Protein AF-A0A2T4NFE7-F1 (afdb_monomer_lite)

Foldseek 3Di:
DFLVVQLVQQVQLLVLLVVPDPPSVFWFFKWWFFLSLLAAGDDQATEMETEGHDDPVLVVQQVVCVLQVHDSCPVVVCSRRPPDDRYDYDYPCVVVCVVVVTDIQTQDGPPDDSVSSNVSSVVSHHDHPSDGDDPVLDDVQCVVVPVPQGPVRSSVVSVCVVVVNDDHHHDDFDFDAAPDPLLVVVLVVPDDPPDPLSRVSGSVRVSCVVVVHDQQQDQDSNRRSRPDPDDPPPPPPDPDDDDDDDDDDDDDDDDDDDDDDDDDDDDDDDDDDDDDDDDDDD

Structure (mmCIF, N/CA/C/O backbone):
data_AF-A0A2T4NFE7-F1
#
_entry.id   AF-A0A2T4NFE7-F1
#
loop_
_atom_site.group_PDB
_atom_site.id
_atom_site.type_symbol
_atom_site.label_atom_id
_atom_site.label_alt_id
_atom_site.label_comp_id
_atom_site.label_asym_id
_atom_site.label_entity_id
_atom_site.label_seq_id
_atom_site.pdbx_PDB_ins_code
_atom_site.Cartn_x
_atom_site.Cartn_y
_atom_site.Cartn_z
_atom_site.occupancy
_atom_site.B_iso_or_equiv
_atom_site.auth_seq_id
_atom_site.auth_comp_id
_atom_site.auth_asym_id
_atom_site.auth_atom_id
_atom_site.pdbx_PDB_model_num
ATOM 1 N N . MET A 1 1 ? 7.667 14.575 -3.351 1.00 88.06 1 MET A N 1
ATOM 2 C CA . MET A 1 1 ? 9.002 13.930 -3.213 1.00 88.06 1 MET A CA 1
ATOM 3 C C . MET A 1 1 ? 9.668 13.949 -4.578 1.00 88.06 1 MET A C 1
ATOM 5 O O . MET A 1 1 ? 9.001 13.600 -5.534 1.00 88.06 1 MET A O 1
ATOM 9 N N . LYS A 1 2 ? 10.951 14.318 -4.700 1.00 90.88 2 LYS A N 1
ATOM 10 C CA . LYS A 1 2 ? 11.607 14.388 -6.022 1.00 90.88 2 LYS A CA 1
ATOM 11 C C . LYS A 1 2 ? 11.668 13.038 -6.757 1.00 90.88 2 LYS A C 1
ATOM 13 O O . LYS A 1 2 ? 11.915 12.002 -6.125 1.00 90.88 2 LYS A O 1
ATOM 18 N N . ARG A 1 3 ? 11.508 13.061 -8.084 1.00 91.94 3 ARG A N 1
ATOM 19 C CA . ARG A 1 3 ? 11.488 11.887 -8.975 1.00 91.94 3 ARG A CA 1
ATOM 20 C C . ARG A 1 3 ? 12.722 10.995 -8.839 1.00 91.94 3 ARG A C 1
ATOM 22 O O . ARG A 1 3 ? 12.583 9.779 -8.773 1.00 91.94 3 ARG A O 1
ATOM 29 N N . GLU A 1 4 ? 13.919 11.552 -8.676 1.00 93.19 4 GLU A N 1
ATOM 30 C CA . GLU A 1 4 ? 15.159 10.760 -8.550 1.00 93.19 4 GLU A CA 1
ATOM 31 C C . GLU A 1 4 ? 15.177 9.935 -7.255 1.00 93.19 4 GLU A C 1
ATOM 33 O O . GLU A 1 4 ? 15.874 8.923 -7.157 1.00 93.19 4 GLU A O 1
ATOM 38 N N . ARG A 1 5 ? 14.435 10.358 -6.222 1.00 93.81 5 ARG A N 1
ATOM 39 C CA . ARG A 1 5 ? 14.229 9.553 -5.012 1.00 93.81 5 ARG A CA 1
ATOM 40 C C . ARG A 1 5 ? 13.181 8.463 -5.247 1.00 93.81 5 ARG A C 1
ATOM 42 O O . ARG A 1 5 ? 13.394 7.351 -4.777 1.00 93.81 5 ARG A O 1
ATOM 49 N N . ALA A 1 6 ? 12.110 8.741 -5.990 1.00 94.06 6 ALA A N 1
ATOM 50 C CA . ALA A 1 6 ? 11.137 7.726 -6.403 1.00 94.06 6 ALA A CA 1
ATOM 51 C C . ALA A 1 6 ? 11.791 6.598 -7.227 1.00 94.06 6 ALA A C 1
ATOM 53 O O . ALA A 1 6 ? 11.653 5.426 -6.875 1.00 94.06 6 ALA A O 1
ATOM 54 N N . THR A 1 7 ? 12.597 6.942 -8.238 1.00 96.19 7 THR A N 1
ATOM 55 C CA . THR A 1 7 ? 13.346 5.968 -9.051 1.00 96.19 7 THR A CA 1
ATOM 56 C C . THR A 1 7 ? 14.296 5.127 -8.195 1.00 96.19 7 THR A C 1
ATOM 58 O O . THR A 1 7 ? 14.310 3.903 -8.314 1.00 96.19 7 THR A O 1
ATOM 61 N N . ARG A 1 8 ? 15.034 5.745 -7.259 1.00 96.38 8 ARG A N 1
ATOM 62 C CA . ARG A 1 8 ? 15.890 5.007 -6.312 1.00 96.38 8 ARG A CA 1
ATOM 63 C C . ARG A 1 8 ? 15.101 4.046 -5.423 1.00 96.38 8 ARG A C 1
ATOM 65 O O . ARG A 1 8 ? 15.542 2.920 -5.241 1.00 96.38 8 ARG A O 1
ATOM 72 N N . LEU A 1 9 ? 13.930 4.444 -4.916 1.00 96.50 9 LEU A N 1
ATOM 73 C CA . LEU A 1 9 ? 13.070 3.574 -4.102 1.00 96.50 9 LEU A CA 1
ATOM 74 C C . LEU A 1 9 ? 12.583 2.332 -4.872 1.00 96.50 9 LEU A C 1
ATOM 76 O O . LEU A 1 9 ? 12.508 1.249 -4.288 1.00 96.50 9 LEU A O 1
ATOM 80 N N . LEU A 1 10 ? 12.295 2.467 -6.171 1.00 97.50 10 LEU A N 1
ATOM 81 C CA . LEU A 1 10 ? 11.952 1.336 -7.039 1.00 97.50 10 LEU A CA 1
ATOM 82 C C . LEU A 1 10 ? 13.164 0.454 -7.362 1.00 97.50 10 LEU A C 1
ATOM 84 O O . LEU A 1 10 ? 13.049 -0.765 -7.270 1.00 97.50 10 LEU A O 1
ATOM 88 N N . ALA A 1 11 ? 14.327 1.035 -7.669 1.00 97.44 11 ALA A N 1
ATOM 89 C CA . ALA A 1 11 ? 15.560 0.277 -7.906 1.00 97.44 11 ALA A CA 1
ATOM 90 C C . ALA A 1 11 ? 15.959 -0.560 -6.674 1.00 97.44 11 ALA A C 1
ATOM 92 O O . ALA A 1 11 ? 16.250 -1.750 -6.781 1.00 97.44 11 ALA A O 1
ATOM 93 N N . ASP A 1 12 ? 15.868 0.040 -5.488 1.00 97.44 12 ASP A N 1
ATOM 94 C CA . ASP A 1 12 ? 16.013 -0.612 -4.187 1.00 97.44 12 ASP A CA 1
ATOM 95 C C . ASP A 1 12 ? 15.043 -1.793 -3.997 1.00 97.44 12 ASP A C 1
ATOM 97 O O . ASP A 1 12 ? 15.416 -2.841 -3.469 1.00 97.44 12 ASP A O 1
ATOM 101 N N . MET A 1 13 ? 13.777 -1.621 -4.393 1.00 97.69 13 MET A N 1
ATOM 102 C CA . MET A 1 13 ? 12.752 -2.664 -4.307 1.00 97.69 13 MET A CA 1
ATOM 103 C C . MET A 1 13 ? 13.037 -3.817 -5.280 1.00 97.69 13 MET A C 1
ATOM 105 O O . MET A 1 13 ? 12.896 -4.974 -4.886 1.00 97.69 13 MET A O 1
ATOM 109 N N . ILE A 1 14 ? 13.488 -3.522 -6.506 1.00 97.88 14 ILE A N 1
ATOM 110 C CA . ILE A 1 14 ? 13.938 -4.528 -7.483 1.00 97.88 14 ILE A CA 1
ATOM 111 C C . ILE A 1 14 ? 15.089 -5.352 -6.894 1.00 97.88 14 ILE A C 1
ATOM 113 O O . ILE A 1 14 ? 15.015 -6.575 -6.888 1.00 97.88 14 ILE A O 1
ATOM 117 N N . THR A 1 15 ? 16.104 -4.708 -6.314 1.00 97.50 15 THR A N 1
ATOM 118 C CA . THR A 1 15 ? 17.235 -5.407 -5.678 1.00 97.50 15 THR A CA 1
ATOM 119 C C . THR A 1 15 ? 16.792 -6.285 -4.495 1.00 97.50 15 THR A C 1
ATOM 121 O O . THR A 1 15 ? 17.326 -7.373 -4.297 1.00 97.50 15 THR A O 1
ATOM 124 N N . ARG A 1 16 ? 15.772 -5.883 -3.720 1.00 96.88 16 ARG A N 1
ATOM 125 C CA . ARG A 1 16 ? 15.198 -6.747 -2.663 1.00 96.88 16 ARG A CA 1
ATOM 126 C C . ARG A 1 16 ? 14.441 -7.948 -3.234 1.00 96.88 16 ARG A C 1
ATOM 128 O O . ARG A 1 16 ? 14.559 -9.035 -2.681 1.00 96.88 16 ARG A O 1
ATOM 135 N N . LEU A 1 17 ? 13.694 -7.769 -4.325 1.00 97.00 17 LEU A N 1
ATOM 136 C CA . LEU A 1 17 ? 13.027 -8.867 -5.036 1.00 97.00 17 LEU A CA 1
ATOM 137 C C . LEU A 1 17 ? 14.040 -9.858 -5.636 1.00 97.00 17 LEU A C 1
ATOM 139 O O . LEU A 1 17 ? 13.815 -11.063 -5.562 1.00 97.00 17 LEU A O 1
ATOM 143 N N . GLU A 1 18 ? 15.159 -9.356 -6.162 1.00 97.19 18 GLU A N 1
ATOM 144 C CA . GLU A 1 18 ? 16.260 -10.142 -6.732 1.00 97.19 18 GLU A CA 1
ATOM 145 C C . GLU A 1 18 ? 17.013 -10.965 -5.682 1.00 97.19 18 GLU A C 1
ATOM 147 O O . GLU A 1 18 ? 17.223 -12.160 -5.880 1.00 97.19 18 GLU A O 1
ATOM 152 N N . ASN A 1 19 ? 17.314 -10.372 -4.521 1.00 94.56 19 ASN A N 1
ATOM 153 C CA . ASN A 1 19 ? 17.839 -11.100 -3.357 1.00 94.56 19 ASN A CA 1
ATOM 154 C C . ASN A 1 19 ? 16.883 -12.210 -2.870 1.00 94.56 19 ASN A C 1
ATOM 156 O O . ASN A 1 19 ? 17.301 -13.144 -2.183 1.00 94.56 19 ASN A O 1
ATOM 160 N N . GLY A 1 20 ? 15.594 -12.110 -3.208 1.00 85.19 20 GLY A N 1
ATOM 161 C CA . GLY A 1 20 ? 14.586 -13.121 -2.931 1.00 85.19 20 GLY A CA 1
ATOM 162 C C . GLY A 1 20 ? 14.295 -13.306 -1.440 1.00 85.19 20 GLY A C 1
ATOM 163 O O . GLY A 1 20 ? 14.176 -12.354 -0.670 1.00 85.19 20 GLY A O 1
ATOM 164 N N . GLY A 1 21 ? 14.110 -14.564 -1.036 1.00 92.62 21 GLY A N 1
ATOM 165 C CA . GLY A 1 21 ? 13.675 -14.922 0.314 1.00 92.62 21 GLY A CA 1
ATOM 166 C C . GLY A 1 21 ? 12.164 -14.782 0.535 1.00 92.62 21 GLY A C 1
ATOM 167 O O . GLY A 1 21 ? 11.404 -14.335 -0.325 1.00 92.62 21 GLY A O 1
ATOM 168 N N . TRP A 1 22 ? 11.693 -15.228 1.698 1.00 94.06 22 TRP A N 1
ATOM 169 C CA . TRP A 1 22 ? 10.276 -15.185 2.065 1.00 94.06 22 TRP A CA 1
ATOM 170 C C . TRP A 1 22 ? 9.945 -13.850 2.765 1.00 94.06 22 TRP A C 1
ATOM 172 O O . TRP A 1 22 ? 10.715 -13.447 3.637 1.00 94.06 22 TRP A O 1
ATOM 182 N N . PRO A 1 23 ? 8.830 -13.158 2.444 1.00 95.06 23 PRO A N 1
ATOM 183 C CA . PRO A 1 23 ? 7.738 -13.563 1.549 1.00 95.06 23 PRO A CA 1
ATOM 184 C C . PRO A 1 23 ? 7.917 -13.147 0.075 1.00 95.06 23 PRO A C 1
ATOM 186 O O . PRO A 1 23 ? 7.029 -13.412 -0.733 1.00 95.06 23 PRO A O 1
ATOM 189 N N . LEU A 1 24 ? 9.026 -12.502 -0.306 1.00 96.69 24 LEU A N 1
ATOM 190 C CA . LEU A 1 24 ? 9.217 -11.930 -1.651 1.00 96.69 24 LEU A CA 1
ATOM 191 C C . LEU A 1 24 ? 9.172 -12.964 -2.785 1.00 96.69 24 LEU A C 1
ATOM 193 O O . LEU A 1 24 ? 8.622 -12.676 -3.843 1.00 96.69 24 LEU A O 1
ATOM 197 N N . GLY A 1 25 ? 9.624 -14.200 -2.552 1.00 95.56 25 GLY A N 1
ATOM 198 C CA . GLY A 1 25 ? 9.519 -15.302 -3.520 1.00 95.56 25 GLY A CA 1
ATOM 199 C C . GLY A 1 25 ? 8.082 -15.677 -3.934 1.00 95.56 25 GLY A C 1
ATOM 200 O O . GLY A 1 25 ? 7.896 -16.398 -4.923 1.00 95.56 25 GLY A O 1
ATOM 201 N N . LEU A 1 26 ? 7.064 -15.184 -3.213 1.00 96.38 26 LEU A N 1
ATOM 202 C CA . LEU A 1 26 ? 5.648 -15.315 -3.569 1.00 96.38 26 LEU A CA 1
ATOM 203 C C . LEU A 1 26 ? 5.193 -14.293 -4.618 1.00 96.38 26 LEU A C 1
ATOM 205 O O . LEU A 1 26 ? 4.172 -14.534 -5.266 1.00 96.38 26 LEU A O 1
ATOM 209 N N . VAL A 1 27 ? 5.908 -13.178 -4.798 1.00 97.62 27 VAL A N 1
ATOM 210 C CA . VAL A 1 27 ? 5.562 -12.139 -5.779 1.00 97.62 27 VAL A CA 1
ATOM 211 C C . VAL A 1 27 ? 5.603 -12.731 -7.190 1.00 97.62 27 VAL A C 1
ATOM 213 O O . VAL A 1 27 ? 6.493 -13.508 -7.540 1.00 97.62 27 VAL A O 1
ATOM 216 N N . LYS A 1 28 ? 4.580 -12.405 -7.980 1.00 97.88 28 LYS A N 1
ATOM 217 C CA . LYS A 1 28 ? 4.365 -12.859 -9.358 1.00 97.88 28 LYS A CA 1
ATOM 218 C C . LYS A 1 28 ? 4.512 -11.722 -10.356 1.00 97.88 28 LYS A C 1
ATOM 220 O O . LYS A 1 28 ? 5.119 -11.938 -11.394 1.00 97.88 28 LYS A O 1
ATOM 225 N N . GLU A 1 29 ? 3.955 -10.552 -10.061 1.00 98.38 29 GLU A N 1
ATOM 226 C CA . GLU A 1 29 ? 4.032 -9.374 -10.928 1.00 98.38 29 GLU A CA 1
ATOM 227 C C . GLU A 1 29 ? 4.120 -8.102 -10.077 1.00 98.38 29 GLU A C 1
ATOM 229 O O . GLU A 1 29 ? 3.587 -8.046 -8.965 1.00 98.38 29 GLU A O 1
ATOM 234 N N . VAL A 1 30 ? 4.786 -7.083 -10.613 1.00 98.31 30 VAL A N 1
ATOM 235 C CA . VAL A 1 30 ? 4.936 -5.756 -10.015 1.00 98.31 30 VAL A CA 1
ATOM 236 C C . VAL A 1 30 ? 4.567 -4.714 -11.061 1.00 98.31 30 VAL A C 1
ATOM 238 O O . VAL A 1 30 ? 5.166 -4.684 -12.138 1.00 98.31 30 VAL A O 1
ATOM 241 N N . TYR A 1 31 ? 3.621 -3.843 -10.721 1.00 98.12 31 TYR A N 1
ATOM 242 C CA . TYR A 1 31 ? 3.201 -2.713 -11.550 1.00 98.12 31 TYR A CA 1
ATOM 243 C C . TYR A 1 31 ? 3.463 -1.395 -10.839 1.00 98.12 31 TYR A C 1
ATOM 245 O O . TYR A 1 31 ? 3.328 -1.314 -9.619 1.00 98.12 31 TYR A O 1
ATOM 253 N N . VAL A 1 32 ? 3.779 -0.358 -11.605 1.00 96.44 32 VAL A N 1
ATOM 254 C CA . VAL A 1 32 ? 3.893 1.024 -11.128 1.00 96.44 32 VAL A CA 1
ATOM 255 C C . VAL A 1 32 ? 2.792 1.845 -11.791 1.00 96.44 32 VAL A C 1
ATOM 257 O O . VAL A 1 32 ? 2.488 1.639 -12.964 1.00 96.44 32 VAL A O 1
ATOM 260 N N . PHE A 1 33 ? 2.169 2.748 -11.040 1.00 92.56 33 PHE A N 1
ATOM 261 C CA . PHE A 1 33 ? 1.075 3.583 -11.536 1.00 92.56 33 PHE A CA 1
ATOM 262 C C . PHE A 1 33 ? 1.066 4.960 -10.859 1.00 92.56 33 PHE A C 1
ATOM 264 O O . PHE A 1 33 ? 2.004 5.333 -10.147 1.00 92.56 33 PHE A O 1
ATOM 271 N N . GLY A 1 34 ? 0.021 5.749 -11.114 1.00 89.25 34 GLY A N 1
ATOM 272 C CA . GLY A 1 34 ? -0.140 7.079 -10.530 1.00 89.25 34 GLY A CA 1
ATOM 273 C C . GLY A 1 34 ? 0.864 8.108 -11.065 1.00 89.25 34 GLY A C 1
ATOM 274 O O . GLY A 1 34 ? 1.417 7.972 -12.155 1.00 89.25 34 GLY A O 1
ATOM 275 N N . SER A 1 35 ? 1.081 9.175 -10.290 1.00 87.44 35 SER A N 1
ATOM 276 C CA . SER A 1 35 ? 1.838 10.359 -10.740 1.00 87.44 35 SER A CA 1
ATOM 277 C C . SER A 1 35 ? 3.274 10.058 -11.188 1.00 87.44 35 SER A C 1
ATOM 279 O O . SER A 1 35 ? 3.719 10.590 -12.201 1.00 87.44 35 SER A O 1
ATOM 281 N N . TYR A 1 36 ? 3.991 9.167 -10.493 1.00 92.44 36 TYR A N 1
ATOM 282 C CA . TYR A 1 36 ? 5.350 8.792 -10.888 1.00 92.44 36 TYR A CA 1
ATOM 283 C C . TYR A 1 36 ? 5.386 8.061 -12.241 1.00 92.44 36 TYR A C 1
ATOM 285 O O . TYR A 1 36 ? 6.241 8.384 -13.068 1.00 92.44 36 TYR A O 1
ATOM 293 N N . ALA A 1 37 ? 4.464 7.120 -12.483 1.00 91.44 37 ALA A N 1
ATOM 294 C CA . ALA A 1 37 ? 4.412 6.366 -13.738 1.00 91.44 37 ALA A CA 1
ATOM 295 C C . ALA A 1 37 ? 4.164 7.280 -14.945 1.00 91.44 37 ALA A C 1
ATOM 297 O O . ALA A 1 37 ? 4.816 7.110 -15.967 1.00 91.44 37 ALA A O 1
ATOM 298 N N . ARG A 1 38 ? 3.304 8.296 -14.791 1.00 88.50 38 ARG A N 1
ATOM 299 C CA . ARG A 1 38 ? 3.033 9.288 -15.844 1.00 88.50 38 ARG A CA 1
ATOM 300 C C . ARG A 1 38 ? 4.143 10.320 -16.068 1.00 88.50 38 ARG A C 1
ATOM 302 O O . ARG A 1 38 ? 3.998 11.142 -16.951 1.00 88.50 38 ARG A O 1
ATOM 309 N N . GLY A 1 39 ? 5.222 10.310 -15.282 1.00 89.50 39 GLY A N 1
ATOM 310 C CA . GLY A 1 39 ? 6.382 11.181 -15.518 1.00 89.50 39 GLY A CA 1
ATOM 311 C C . GLY A 1 39 ? 6.579 12.339 -14.534 1.00 89.50 39 GLY A C 1
ATOM 312 O O . GLY A 1 39 ? 7.625 12.984 -14.596 1.00 89.50 39 GLY A O 1
ATOM 313 N N . ALA A 1 40 ? 5.680 12.545 -13.562 1.00 87.50 40 ALA A N 1
ATOM 314 C C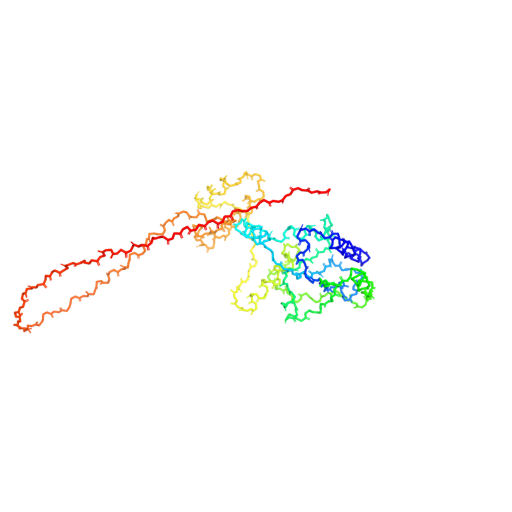A . ALA A 1 40 ? 5.738 13.693 -12.650 1.00 87.50 40 ALA A CA 1
ATOM 315 C C . ALA A 1 40 ? 7.114 13.876 -11.972 1.00 87.50 40 ALA A C 1
ATOM 317 O O . ALA A 1 40 ? 7.752 12.905 -11.534 1.00 87.50 40 ALA A O 1
ATOM 318 N N . LEU A 1 41 ? 7.540 15.139 -11.848 1.00 88.12 41 LEU A N 1
ATOM 319 C CA . LEU A 1 41 ? 8.812 15.542 -11.232 1.00 88.12 41 LEU A CA 1
ATOM 320 C C . LEU A 1 41 ? 8.795 15.445 -9.698 1.00 88.12 41 LEU A C 1
ATOM 322 O O . LEU A 1 41 ? 9.811 15.109 -9.084 1.00 88.12 41 LEU A O 1
ATOM 326 N N . GLU A 1 42 ? 7.641 15.693 -9.072 1.00 86.56 42 GLU A N 1
ATOM 327 C CA . GLU A 1 42 ? 7.487 15.687 -7.610 1.00 86.56 42 GLU A CA 1
ATOM 328 C C . GLU A 1 42 ? 6.327 14.800 -7.105 1.00 86.56 42 GLU A C 1
ATOM 330 O O . GLU A 1 42 ? 5.450 15.279 -6.384 1.00 86.56 42 GLU A O 1
ATOM 335 N N . PRO A 1 43 ? 6.302 13.487 -7.414 1.00 85.25 43 PRO A N 1
ATOM 336 C CA . PRO A 1 43 ? 5.287 12.567 -6.889 1.00 85.25 43 PRO A CA 1
ATOM 337 C C . PRO A 1 43 ? 5.250 12.576 -5.353 1.00 85.25 43 PRO A C 1
ATOM 339 O O . PRO A 1 43 ? 6.291 12.651 -4.698 1.00 85.25 43 PRO A O 1
ATOM 342 N N . ASN A 1 44 ? 4.068 12.473 -4.742 1.00 81.25 44 ASN A N 1
ATOM 343 C CA . ASN A 1 44 ? 3.946 12.394 -3.278 1.00 81.25 44 ASN A CA 1
ATOM 344 C C . ASN A 1 44 ? 4.619 11.120 -2.743 1.00 81.25 44 ASN A C 1
ATOM 346 O O . ASN A 1 44 ? 5.507 11.172 -1.887 1.00 81.25 44 ASN A O 1
ATOM 350 N N . ASP A 1 45 ? 4.232 9.997 -3.329 1.00 87.38 45 ASP A N 1
ATOM 351 C CA . ASP A 1 45 ? 4.732 8.648 -3.138 1.00 87.38 45 ASP A CA 1
ATOM 352 C C . ASP A 1 45 ? 4.740 7.897 -4.482 1.00 87.38 45 ASP A C 1
ATOM 354 O O . ASP A 1 45 ? 4.278 8.396 -5.509 1.00 87.38 45 ASP A O 1
ATOM 358 N N . VAL A 1 46 ? 5.336 6.706 -4.489 1.00 91.12 46 VAL A N 1
ATOM 359 C CA . VAL A 1 46 ? 5.294 5.790 -5.631 1.00 91.12 46 VAL A CA 1
ATOM 360 C C . VAL A 1 46 ? 4.195 4.769 -5.392 1.00 91.12 46 VAL A C 1
ATOM 362 O O . VAL A 1 46 ? 4.295 3.965 -4.466 1.00 91.12 46 VAL A O 1
ATOM 365 N N . ASP A 1 47 ? 3.159 4.793 -6.220 1.00 93.44 47 ASP A N 1
ATOM 366 C CA . ASP A 1 47 ? 2.078 3.815 -6.183 1.00 93.44 47 ASP A CA 1
ATOM 367 C C . ASP A 1 47 ? 2.488 2.529 -6.921 1.00 93.44 47 ASP A C 1
ATOM 369 O O . ASP A 1 47 ? 2.846 2.551 -8.103 1.00 93.44 47 ASP A O 1
ATOM 373 N N . VAL A 1 48 ? 2.445 1.398 -6.211 1.00 96.25 48 VAL A N 1
ATOM 374 C CA . VAL A 1 48 ? 2.877 0.081 -6.700 1.00 96.25 48 VAL A CA 1
ATOM 375 C C . VAL A 1 48 ? 1.796 -0.971 -6.449 1.00 96.25 48 VAL A C 1
ATOM 377 O O . VAL A 1 48 ? 1.272 -1.088 -5.338 1.00 96.25 48 VAL A O 1
ATOM 380 N N . VAL A 1 49 ? 1.492 -1.778 -7.468 1.00 96.62 49 VAL A N 1
ATOM 381 C CA . VAL A 1 49 ? 0.643 -2.974 -7.344 1.00 96.62 49 VAL A CA 1
ATOM 382 C C . VAL A 1 49 ? 1.524 -4.213 -7.295 1.00 96.62 49 VAL A C 1
ATOM 384 O O . VAL A 1 49 ? 2.415 -4.382 -8.126 1.00 96.62 49 VAL A O 1
ATOM 387 N N . ILE A 1 50 ? 1.253 -5.094 -6.337 1.00 97.31 50 ILE A N 1
ATOM 388 C CA . ILE A 1 50 ? 1.949 -6.364 -6.153 1.00 97.31 50 ILE A CA 1
ATOM 389 C C . ILE A 1 50 ? 0.950 -7.505 -6.340 1.00 97.31 50 ILE A C 1
ATOM 391 O O . ILE A 1 50 ? 0.086 -7.745 -5.490 1.00 97.31 50 ILE A O 1
ATOM 395 N N . GLU A 1 51 ? 1.108 -8.256 -7.425 1.00 97.00 51 GLU A N 1
ATOM 396 C CA . GLU A 1 51 ? 0.442 -9.543 -7.593 1.00 97.00 51 GLU A CA 1
ATOM 397 C C . GLU A 1 51 ? 1.324 -10.646 -7.020 1.00 97.00 51 GLU A C 1
ATOM 399 O O . GLU A 1 51 ? 2.525 -10.705 -7.285 1.00 97.00 51 GLU A O 1
ATOM 404 N N . HIS A 1 52 ? 0.747 -11.543 -6.221 1.00 96.19 52 HIS A N 1
ATOM 405 C CA . HIS A 1 52 ? 1.509 -12.581 -5.527 1.00 96.19 52 HIS A CA 1
ATOM 406 C C . HIS A 1 52 ? 0.709 -13.875 -5.344 1.00 96.19 52 HIS A C 1
ATOM 408 O O . HIS A 1 52 ? -0.513 -13.886 -5.166 1.00 96.19 52 HIS A O 1
ATOM 414 N N . GLY A 1 53 ? 1.420 -15.000 -5.358 1.00 91.88 53 GLY A N 1
ATOM 415 C CA . GLY A 1 53 ? 0.900 -16.302 -4.959 1.00 91.88 53 GLY A CA 1
ATOM 416 C C . GLY A 1 53 ? 0.703 -16.426 -3.446 1.00 91.88 53 GLY A C 1
ATOM 417 O O . GLY A 1 53 ? 0.975 -15.512 -2.671 1.00 91.88 53 GLY A O 1
ATOM 418 N N . THR A 1 54 ? 0.232 -17.592 -3.026 1.00 89.44 54 THR A N 1
ATOM 419 C CA . THR A 1 54 ? 0.080 -17.984 -1.619 1.00 89.44 54 THR A CA 1
ATOM 420 C C . THR A 1 54 ? 0.774 -19.318 -1.401 1.00 89.44 54 THR A C 1
ATOM 422 O O . THR A 1 54 ? 0.614 -20.222 -2.220 1.00 89.44 54 THR A O 1
ATOM 425 N N . ASP A 1 55 ? 1.464 -19.466 -0.277 1.00 92.62 55 ASP A N 1
ATOM 426 C CA . ASP A 1 55 ? 1.852 -20.763 0.277 1.00 92.62 55 ASP A CA 1
ATOM 427 C C . ASP A 1 55 ? 1.107 -21.010 1.608 1.00 92.62 55 ASP A C 1
ATOM 429 O O . ASP A 1 55 ? 0.304 -20.184 2.061 1.00 92.62 55 ASP A O 1
ATOM 433 N N . ARG A 1 56 ? 1.349 -22.161 2.251 1.00 90.06 56 ARG A N 1
ATOM 434 C CA . ARG A 1 56 ? 0.718 -22.491 3.544 1.00 90.06 56 ARG A CA 1
ATOM 435 C C . ARG A 1 56 ? 1.170 -21.564 4.679 1.00 90.06 56 ARG A C 1
ATOM 437 O O . ARG A 1 56 ? 0.401 -21.358 5.613 1.00 90.06 56 ARG A O 1
ATOM 444 N N . ARG A 1 57 ? 2.384 -21.008 4.602 1.00 92.44 57 ARG A N 1
ATOM 445 C CA . ARG A 1 57 ? 2.941 -20.110 5.621 1.00 92.44 57 ARG A CA 1
ATOM 446 C C . ARG A 1 57 ? 2.266 -18.742 5.556 1.00 92.44 57 ARG A C 1
ATOM 448 O O . ARG A 1 57 ? 1.768 -18.267 6.568 1.00 92.44 57 ARG A O 1
ATOM 455 N N . TRP A 1 58 ? 2.167 -18.169 4.361 1.00 92.19 58 TRP A N 1
ATOM 456 C CA . TRP A 1 58 ? 1.438 -16.942 4.069 1.00 92.19 58 TRP A CA 1
ATOM 457 C C . TRP A 1 58 ? -0.030 -17.047 4.470 1.00 92.19 58 TRP A C 1
ATOM 459 O O . TRP A 1 58 ? -0.552 -16.133 5.097 1.00 92.19 58 TRP A O 1
ATOM 469 N N . LEU A 1 59 ? -0.696 -18.166 4.159 1.00 84.56 59 LEU A N 1
ATOM 470 C CA . LEU A 1 59 ? -2.077 -18.379 4.593 1.00 84.56 59 LEU A CA 1
ATOM 471 C C . LEU A 1 59 ? -2.195 -18.390 6.126 1.00 84.56 59 LEU A C 1
ATOM 473 O O . LEU A 1 59 ? -3.114 -17.777 6.659 1.00 84.56 59 LEU A O 1
ATOM 477 N N . GLY A 1 60 ? -1.256 -19.036 6.826 1.00 79.06 60 GLY A N 1
ATOM 478 C CA . GLY A 1 60 ? -1.197 -19.047 8.290 1.00 79.06 60 GLY A CA 1
ATOM 479 C C . GLY A 1 60 ? -0.966 -17.659 8.894 1.00 79.06 60 GLY A C 1
ATOM 480 O O . GLY A 1 60 ? -1.774 -17.212 9.702 1.00 79.06 60 GLY A O 1
ATOM 481 N N . GLU A 1 61 ? 0.089 -16.955 8.470 1.00 86.50 61 GLU A N 1
ATOM 482 C CA . GLU A 1 61 ? 0.422 -15.610 8.967 1.00 86.50 61 GLU A CA 1
ATOM 483 C C . GLU A 1 61 ? -0.662 -14.575 8.606 1.00 86.50 61 GLU A C 1
ATOM 485 O O . GLU A 1 61 ? -1.011 -13.731 9.430 1.00 86.50 61 GLU A O 1
ATOM 490 N N . SER A 1 62 ? -1.268 -14.672 7.416 1.00 79.44 62 SER A N 1
ATOM 491 C CA . SER A 1 62 ? -2.386 -13.812 7.013 1.00 79.44 62 SER A CA 1
ATOM 492 C C . SER A 1 62 ? -3.644 -14.079 7.840 1.00 79.44 62 SER A C 1
ATOM 494 O O . SER A 1 62 ? -4.308 -13.125 8.236 1.00 79.44 62 SER A O 1
ATOM 496 N N . LEU A 1 63 ? -3.988 -15.346 8.100 1.00 76.50 63 LEU A N 1
ATOM 497 C CA . LEU A 1 63 ? -5.161 -15.707 8.901 1.00 76.50 63 LEU A CA 1
ATOM 498 C C . LEU A 1 63 ? -4.985 -15.283 10.364 1.00 76.50 63 LEU A C 1
ATOM 500 O O . LEU A 1 63 ? -5.898 -14.699 10.943 1.00 76.50 63 LEU A O 1
ATOM 504 N N . ASP A 1 64 ? -3.804 -15.520 10.940 1.00 74.69 64 ASP A N 1
ATOM 505 C CA . ASP A 1 64 ? -3.440 -15.056 12.280 1.00 74.69 64 ASP A CA 1
ATOM 506 C C . ASP A 1 64 ? -3.513 -13.524 12.389 1.00 74.69 64 ASP A C 1
ATOM 508 O O . ASP A 1 64 ? -4.107 -12.993 13.332 1.00 74.69 64 ASP A O 1
ATOM 512 N N . ALA A 1 65 ? -2.987 -12.792 11.402 1.00 76.88 65 ALA A N 1
ATOM 513 C CA . ALA A 1 65 ? -3.114 -11.341 11.360 1.00 76.88 65 ALA A CA 1
ATOM 514 C C . ALA A 1 65 ? -4.589 -10.901 11.320 1.00 76.88 65 ALA A C 1
ATOM 516 O O . ALA A 1 65 ? -5.002 -10.112 12.171 1.00 76.88 65 ALA A O 1
ATOM 517 N N . SER A 1 66 ? -5.401 -11.462 10.415 1.00 68.19 66 SER A N 1
ATOM 518 C CA . SER A 1 66 ? -6.824 -11.122 10.286 1.00 68.19 66 SER A CA 1
ATOM 519 C C . SER A 1 66 ? -7.635 -11.419 11.553 1.00 68.19 66 SER A C 1
ATOM 521 O O . SER A 1 66 ? -8.398 -10.560 11.991 1.00 68.19 66 SER A O 1
ATOM 523 N N . ILE A 1 67 ? -7.443 -12.583 12.188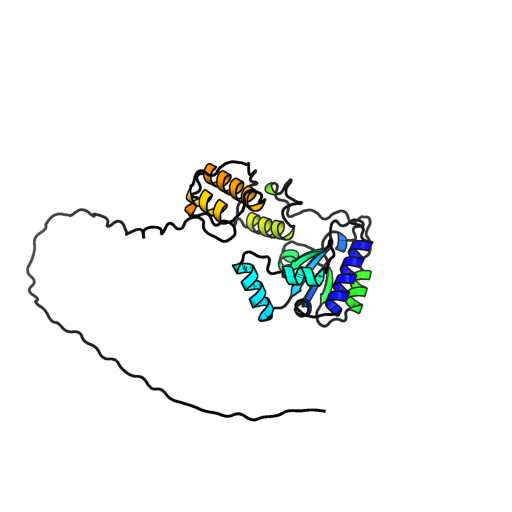 1.00 60.81 67 ILE A N 1
ATOM 524 C CA . ILE A 1 67 ? -8.125 -12.949 13.447 1.00 60.81 67 ILE A CA 1
ATOM 525 C C . ILE A 1 67 ? -7.770 -11.970 14.577 1.00 60.81 67 ILE A C 1
ATOM 527 O O . ILE A 1 67 ? -8.620 -11.635 15.401 1.00 60.81 67 ILE A O 1
ATOM 531 N N . ASN A 1 68 ? -6.534 -11.470 14.598 1.00 69.00 68 ASN A N 1
ATOM 532 C CA . ASN A 1 68 ? -6.059 -10.509 15.593 1.00 69.00 68 ASN A CA 1
ATOM 533 C C . ASN A 1 68 ? -6.274 -9.032 15.197 1.00 69.00 68 ASN A C 1
ATOM 535 O O . ASN A 1 68 ? -5.753 -8.146 15.876 1.00 69.00 68 ASN A O 1
ATOM 539 N N . GLY A 1 69 ? -7.000 -8.741 14.111 1.00 71.69 69 GLY A N 1
ATOM 540 C CA . GLY A 1 69 ? -7.242 -7.369 13.642 1.00 71.69 69 GLY A CA 1
ATOM 541 C C . GLY A 1 69 ? -5.979 -6.620 13.190 1.00 71.69 69 GLY A C 1
ATOM 542 O O . GLY A 1 69 ? -5.938 -5.392 13.252 1.00 71.69 69 GLY A O 1
ATOM 543 N N . ARG A 1 70 ? -4.936 -7.347 12.773 1.00 79.69 70 ARG A N 1
ATOM 544 C CA . ARG A 1 70 ? -3.683 -6.814 12.218 1.00 79.69 70 ARG A CA 1
ATOM 545 C C . ARG A 1 70 ? -3.717 -6.835 10.688 1.00 79.69 70 ARG A C 1
ATOM 547 O O . ARG A 1 70 ? -4.344 -7.699 10.080 1.00 79.69 70 ARG A O 1
ATOM 554 N N . ASP A 1 71 ? -2.979 -5.915 10.069 1.00 81.12 71 ASP A N 1
ATOM 555 C CA . ASP A 1 71 ? -2.725 -5.921 8.624 1.00 81.12 71 ASP A CA 1
ATOM 556 C C . ASP A 1 71 ? -1.900 -7.162 8.232 1.00 81.12 71 ASP A C 1
ATOM 558 O O . ASP A 1 71 ? -0.753 -7.325 8.655 1.00 81.12 71 ASP A O 1
ATOM 562 N N . SER A 1 72 ? -2.484 -8.036 7.409 1.00 84.50 72 SER A N 1
ATOM 563 C CA . SER A 1 72 ? -1.858 -9.275 6.933 1.00 84.50 72 SER A CA 1
ATOM 564 C C . SER A 1 72 ? -0.674 -9.050 5.991 1.00 84.50 72 SER A C 1
ATOM 566 O O . SER A 1 72 ? 0.148 -9.946 5.816 1.00 84.50 72 SER A O 1
ATOM 568 N N . TYR A 1 73 ? -0.537 -7.853 5.415 1.00 90.12 73 TYR A N 1
ATOM 569 C CA . TYR A 1 73 ? 0.522 -7.536 4.460 1.00 90.12 73 TYR A CA 1
ATOM 570 C C . TYR A 1 73 ? 1.735 -6.832 5.081 1.00 90.12 73 TYR A C 1
ATOM 572 O O . TYR A 1 73 ? 2.686 -6.539 4.354 1.00 90.12 73 TYR A O 1
ATOM 580 N N . VAL A 1 74 ? 1.765 -6.586 6.401 1.00 89.75 74 VAL A N 1
ATOM 581 C CA . VAL A 1 74 ? 2.885 -5.885 7.072 1.00 89.75 74 VAL A CA 1
ATOM 582 C C . VAL A 1 74 ? 4.238 -6.509 6.725 1.00 89.75 74 VAL A C 1
ATOM 584 O O . VAL A 1 74 ? 5.150 -5.780 6.335 1.00 89.75 74 VAL A O 1
ATOM 587 N N . GLY A 1 75 ? 4.359 -7.839 6.798 1.00 91.12 75 GLY A N 1
ATOM 588 C CA . GLY A 1 75 ? 5.606 -8.547 6.487 1.00 91.12 75 GLY A CA 1
ATOM 589 C C . GLY A 1 75 ? 6.059 -8.352 5.035 1.00 91.12 75 GLY A C 1
ATOM 590 O O . GLY A 1 75 ? 7.223 -8.043 4.786 1.00 91.12 75 GLY A O 1
ATOM 591 N N . MET A 1 76 ? 5.138 -8.437 4.067 1.00 94.62 76 MET A N 1
ATOM 592 C CA . MET A 1 76 ? 5.464 -8.231 2.650 1.00 94.62 76 MET A CA 1
ATOM 593 C C . MET A 1 76 ? 5.789 -6.762 2.340 1.00 94.62 76 MET A C 1
ATOM 595 O O . MET A 1 76 ? 6.777 -6.495 1.658 1.00 94.62 76 MET A O 1
ATOM 599 N N . ARG A 1 77 ? 5.047 -5.794 2.906 1.00 93.94 77 ARG A N 1
ATOM 600 C CA . ARG A 1 77 ? 5.373 -4.355 2.802 1.00 93.94 77 ARG A CA 1
ATOM 601 C C . ARG A 1 77 ? 6.766 -4.048 3.353 1.00 93.94 77 ARG A C 1
ATOM 603 O O . ARG A 1 77 ? 7.509 -3.285 2.739 1.00 93.94 77 ARG A O 1
ATOM 610 N N . GLN A 1 78 ? 7.109 -4.610 4.515 1.00 93.38 78 GLN A N 1
ATOM 611 C CA . GLN A 1 78 ? 8.419 -4.429 5.145 1.00 93.38 78 GLN A CA 1
ATOM 612 C C . GLN A 1 78 ? 9.540 -5.043 4.301 1.00 93.38 78 GLN A C 1
ATOM 614 O O . GLN A 1 78 ? 10.557 -4.386 4.103 1.00 93.38 78 GLN A O 1
ATOM 619 N N . ALA A 1 79 ? 9.343 -6.241 3.746 1.00 95.25 79 ALA A N 1
ATOM 620 C CA . ALA A 1 79 ? 10.325 -6.867 2.865 1.00 95.25 79 ALA A CA 1
ATOM 621 C C . ALA A 1 79 ? 10.552 -6.064 1.564 1.00 95.25 79 ALA A C 1
ATOM 623 O O . ALA A 1 79 ? 11.695 -5.877 1.155 1.00 95.25 79 ALA A O 1
ATOM 624 N N . LEU A 1 80 ? 9.492 -5.515 0.953 1.00 95.50 80 LEU A N 1
ATOM 625 C CA . LEU A 1 80 ? 9.583 -4.725 -0.286 1.00 95.50 80 LEU A CA 1
ATOM 626 C C . LEU A 1 80 ? 10.257 -3.352 -0.091 1.00 95.50 80 LEU A C 1
ATOM 628 O O . LEU A 1 80 ? 11.145 -2.980 -0.861 1.00 95.50 80 LEU A O 1
ATOM 632 N N . ARG A 1 81 ? 9.876 -2.582 0.941 1.00 93.00 81 ARG A N 1
ATOM 633 C CA . ARG A 1 81 ? 10.439 -1.228 1.176 1.00 93.00 81 ARG A CA 1
ATOM 634 C C . ARG A 1 81 ? 11.690 -1.203 2.056 1.00 93.00 81 ARG A C 1
ATOM 636 O O . ARG A 1 81 ? 12.357 -0.170 2.154 1.00 93.00 81 ARG A O 1
ATOM 643 N N . GLY A 1 82 ? 11.976 -2.293 2.766 1.00 90.31 82 GLY A N 1
ATOM 644 C CA . GLY A 1 82 ? 12.939 -2.302 3.862 1.00 90.31 82 GLY A CA 1
ATOM 645 C C . GLY A 1 82 ? 12.577 -1.261 4.929 1.00 90.31 82 GLY A C 1
ATOM 646 O O . GLY A 1 82 ? 11.457 -1.220 5.443 1.00 90.31 82 GLY A O 1
ATOM 647 N N . ARG A 1 83 ? 13.532 -0.378 5.241 1.00 86.31 83 ARG A N 1
ATOM 648 C CA . ARG A 1 83 ? 13.376 0.707 6.231 1.00 86.31 83 ARG A CA 1
ATOM 649 C C . ARG A 1 83 ? 12.870 2.028 5.626 1.00 86.31 83 ARG A C 1
ATOM 651 O O . ARG A 1 83 ? 12.734 3.008 6.354 1.00 86.31 83 ARG A O 1
ATOM 658 N N . THR A 1 84 ? 12.616 2.088 4.316 1.00 84.44 84 THR A N 1
ATOM 659 C CA . THR A 1 84 ? 12.311 3.347 3.616 1.00 84.44 84 THR A CA 1
ATOM 660 C C . THR A 1 84 ? 10.823 3.729 3.670 1.00 84.44 84 THR A C 1
ATOM 662 O O . THR A 1 84 ? 9.944 2.900 3.919 1.00 84.44 84 THR A O 1
ATOM 665 N N . ARG A 1 85 ? 10.534 5.019 3.443 1.00 87.31 85 ARG A N 1
ATOM 666 C CA . ARG A 1 85 ? 9.186 5.577 3.234 1.00 87.31 85 ARG A CA 1
ATOM 667 C C . ARG A 1 85 ? 9.130 6.274 1.870 1.00 87.31 85 ARG A C 1
ATOM 669 O O . ARG A 1 85 ? 10.134 6.858 1.451 1.00 87.31 85 ARG A O 1
ATOM 676 N N . GLY A 1 86 ? 7.950 6.266 1.248 1.00 87.06 86 GLY A N 1
ATOM 677 C CA . GLY A 1 86 ? 7.695 6.858 -0.074 1.00 87.06 86 GLY A CA 1
ATOM 678 C C . GLY A 1 86 ? 7.183 5.875 -1.134 1.00 87.06 86 GLY A C 1
ATOM 679 O O . GLY A 1 86 ? 7.130 6.251 -2.296 1.00 87.06 86 GLY A O 1
ATOM 680 N N . ILE A 1 87 ? 6.820 4.642 -0.755 1.00 92.88 87 ILE A N 1
ATOM 681 C CA . ILE A 1 87 ? 6.123 3.681 -1.626 1.00 92.88 87 ILE A CA 1
ATOM 682 C C . ILE A 1 87 ? 4.778 3.312 -0.982 1.00 92.88 87 ILE A C 1
ATOM 684 O O . ILE A 1 87 ? 4.741 2.930 0.195 1.00 92.88 87 ILE A O 1
ATOM 688 N N . SER A 1 88 ? 3.707 3.421 -1.762 1.00 90.69 88 SER A N 1
ATOM 689 C CA . SER A 1 88 ? 2.342 2.975 -1.477 1.00 90.69 88 SER A CA 1
ATOM 690 C C . SER A 1 88 ? 2.118 1.627 -2.168 1.00 90.69 88 SER A C 1
ATOM 692 O O . SER A 1 88 ? 2.441 1.469 -3.342 1.00 90.69 88 SER A O 1
ATOM 694 N N . PHE A 1 89 ? 1.606 0.633 -1.435 1.00 93.19 89 PHE A N 1
ATOM 695 C CA . PHE A 1 89 ? 1.413 -0.727 -1.953 1.00 93.19 89 PHE A CA 1
ATOM 696 C C . PHE A 1 89 ? -0.052 -1.143 -1.930 1.00 93.19 89 PHE A C 1
ATOM 698 O O . PHE A 1 89 ? -0.662 -1.211 -0.855 1.00 93.19 89 PHE A O 1
ATOM 705 N N . GLN A 1 90 ? -0.554 -1.544 -3.095 1.00 90.56 90 GLN A N 1
ATOM 706 C CA . GLN A 1 90 ? -1.759 -2.354 -3.233 1.00 90.56 90 GLN A CA 1
ATOM 707 C C . GLN A 1 90 ? -1.367 -3.806 -3.522 1.00 90.56 90 GLN A C 1
ATOM 709 O O . GLN A 1 90 ? -0.496 -4.066 -4.348 1.00 90.56 90 GLN A O 1
ATOM 714 N N . PHE A 1 91 ? -2.001 -4.761 -2.845 1.00 91.88 91 PHE A N 1
ATOM 715 C CA . PHE A 1 91 ? -1.765 -6.190 -3.058 1.00 91.88 91 PHE A CA 1
ATOM 716 C C . PHE A 1 91 ? -3.001 -6.807 -3.693 1.00 91.88 91 PHE A C 1
ATOM 718 O O . PHE A 1 91 ? -4.102 -6.590 -3.189 1.00 91.88 91 PHE A O 1
ATOM 725 N N . ARG A 1 92 ? -2.820 -7.575 -4.775 1.00 86.75 92 ARG A N 1
ATOM 726 C CA . ARG A 1 92 ? -3.923 -8.190 -5.542 1.00 86.75 92 ARG A CA 1
ATOM 727 C C . ARG A 1 92 ? -4.937 -7.178 -6.091 1.00 86.75 92 ARG A C 1
ATOM 729 O O . ARG A 1 92 ? -6.129 -7.463 -6.181 1.00 86.75 92 ARG A O 1
ATOM 736 N N . GLY A 1 93 ? -4.457 -5.972 -6.397 1.00 82.38 93 GLY A N 1
ATOM 737 C CA . GLY A 1 93 ? -5.270 -4.838 -6.838 1.00 82.38 93 GLY A CA 1
ATOM 738 C C . GLY A 1 93 ? -5.354 -4.672 -8.355 1.00 82.38 93 GLY A C 1
ATOM 739 O O . GLY A 1 93 ? -6.090 -3.800 -8.805 1.00 82.38 93 GLY A O 1
ATOM 740 N N . ARG A 1 94 ? -4.619 -5.470 -9.151 1.00 89.81 94 ARG A N 1
ATOM 741 C CA . ARG A 1 94 ? -4.437 -5.210 -10.589 1.00 89.81 94 ARG A CA 1
ATOM 742 C C . ARG A 1 94 ? -5.763 -5.102 -11.341 1.00 89.81 94 ARG A C 1
ATOM 744 O O . ARG A 1 94 ? -5.950 -4.135 -12.068 1.00 89.81 94 ARG A O 1
ATOM 751 N N . SER A 1 95 ? -6.666 -6.071 -11.175 1.00 80.31 95 SER A N 1
ATOM 752 C CA . SER A 1 95 ? -7.951 -6.067 -11.887 1.00 80.31 95 SER A CA 1
ATOM 753 C C . SER A 1 95 ? -8.820 -4.874 -11.493 1.00 80.31 95 SER A C 1
ATOM 755 O O . SER A 1 95 ? -9.281 -4.178 -12.381 1.00 80.31 95 SER A O 1
ATOM 757 N N . SER A 1 96 ? -8.953 -4.574 -10.191 1.00 78.06 96 SER A N 1
ATOM 758 C CA . SER A 1 96 ? -9.754 -3.426 -9.719 1.00 78.06 96 SER A CA 1
ATOM 759 C C . SER A 1 96 ? -9.252 -2.115 -10.318 1.00 78.06 96 SER A C 1
ATOM 761 O O . SER A 1 96 ? -10.034 -1.343 -10.848 1.00 78.06 96 SER A O 1
ATOM 763 N N . LEU A 1 97 ? -7.933 -1.901 -10.317 1.00 82.19 97 LEU A N 1
ATOM 764 C CA . LEU A 1 97 ? -7.340 -0.688 -10.875 1.00 82.19 97 LEU A CA 1
ATOM 765 C C . LEU A 1 97 ? -7.533 -0.578 -12.396 1.00 82.19 97 LEU A C 1
ATOM 767 O O . LEU A 1 97 ? -7.760 0.521 -12.885 1.00 82.19 97 LEU A O 1
ATOM 771 N N . LEU A 1 98 ? -7.487 -1.690 -13.138 1.00 83.62 98 LEU A N 1
ATOM 772 C CA . LEU A 1 98 ? -7.801 -1.692 -14.573 1.00 83.62 98 LEU A CA 1
ATOM 773 C C . LEU A 1 98 ? -9.295 -1.431 -14.832 1.00 83.62 98 LEU A C 1
ATOM 775 O O . LEU A 1 98 ? -9.619 -0.653 -15.723 1.00 83.62 98 LEU A O 1
ATOM 779 N N . ASP A 1 99 ? -10.189 -2.020 -14.031 1.00 75.56 99 ASP A N 1
ATOM 780 C CA . ASP A 1 99 ? -11.639 -1.776 -14.091 1.00 75.56 99 ASP A CA 1
ATOM 781 C C . ASP A 1 99 ? -11.990 -0.314 -13.728 1.00 75.56 99 ASP A C 1
ATOM 783 O O . ASP A 1 99 ? -12.971 0.239 -14.219 1.00 75.56 99 ASP A O 1
ATOM 787 N N . GLU A 1 100 ? -11.173 0.321 -12.880 1.00 77.06 100 GLU A N 1
ATOM 788 C CA . GLU A 1 100 ? -11.229 1.742 -12.501 1.00 77.06 100 GLU A CA 1
ATOM 789 C C . GLU A 1 100 ? -10.531 2.673 -13.520 1.00 77.06 100 GLU A C 1
ATOM 791 O O . GLU A 1 100 ? -10.519 3.886 -13.325 1.00 77.06 100 GLU A O 1
ATOM 796 N N . GLY A 1 101 ? -9.963 2.137 -14.608 1.00 81.69 101 GLY A N 1
ATOM 797 C CA . GLY A 1 101 ? -9.346 2.920 -15.686 1.00 81.69 101 GLY A CA 1
ATOM 798 C C . GLY A 1 101 ? -7.900 3.375 -15.442 1.00 81.69 101 GLY A C 1
ATOM 799 O O . GLY A 1 101 ? -7.391 4.202 -16.197 1.00 81.69 101 GLY A O 1
ATOM 800 N N . PHE A 1 102 ? -7.202 2.853 -14.427 1.00 83.00 102 PHE A N 1
ATOM 801 C CA . PHE A 1 102 ? -5.788 3.174 -14.212 1.00 83.00 102 PHE A CA 1
ATOM 802 C C . PHE A 1 102 ? -4.875 2.492 -15.229 1.00 83.00 102 PHE A C 1
ATOM 804 O O . PHE A 1 102 ? -4.831 1.267 -15.342 1.00 83.00 102 PHE A O 1
ATOM 811 N N . GLU A 1 103 ? -4.016 3.289 -15.856 1.00 87.94 103 GLU A N 1
ATOM 812 C CA . GLU A 1 103 ? -2.856 2.784 -16.581 1.00 87.94 103 GLU A CA 1
ATOM 813 C C . GLU A 1 103 ? -1.839 2.168 -15.605 1.00 87.94 103 GLU A C 1
ATOM 815 O O . GLU A 1 103 ? -1.369 2.815 -14.662 1.00 87.94 103 GLU A O 1
ATOM 820 N N . LEU A 1 104 ? -1.496 0.897 -15.836 1.00 93.75 104 LEU A N 1
ATOM 821 C CA . LEU A 1 104 ? -0.547 0.134 -15.025 1.00 93.75 104 LEU A CA 1
ATOM 822 C C . LEU A 1 104 ? 0.693 -0.218 -15.852 1.00 93.75 104 LEU A C 1
ATOM 824 O O . LEU A 1 104 ? 0.638 -1.067 -16.743 1.00 93.75 104 LEU A O 1
ATOM 828 N N . PHE A 1 105 ? 1.840 0.365 -15.509 1.00 96.19 105 PHE A N 1
ATOM 829 C CA . PHE A 1 105 ? 3.112 0.039 -16.145 1.00 96.19 105 PHE A CA 1
ATOM 830 C C . PHE A 1 105 ? 3.700 -1.243 -15.538 1.00 96.19 105 PHE A C 1
ATOM 832 O O . PHE A 1 105 ? 3.985 -1.290 -14.339 1.00 96.19 105 PHE A O 1
ATOM 839 N N . LEU A 1 106 ? 3.886 -2.296 -16.345 1.00 97.56 106 LEU A N 1
ATOM 840 C CA . LEU A 1 106 ? 4.541 -3.534 -15.902 1.00 97.56 106 LEU A CA 1
ATOM 841 C C . LEU A 1 106 ? 6.025 -3.271 -15.640 1.00 97.56 106 LEU A C 1
ATOM 843 O O . LEU A 1 106 ? 6.787 -3.042 -16.573 1.00 97.56 106 LEU A O 1
ATOM 847 N N . LEU A 1 107 ? 6.448 -3.388 -14.383 1.00 98.00 107 LEU A N 1
ATOM 848 C CA . LEU A 1 107 ? 7.855 -3.291 -14.012 1.00 98.00 107 LEU A CA 1
ATOM 849 C C . LEU A 1 107 ? 8.548 -4.654 -14.139 1.00 98.00 107 LEU A C 1
ATOM 851 O O . LEU A 1 107 ? 9.558 -4.782 -14.826 1.00 98.00 107 LEU A O 1
ATOM 855 N N . TRP A 1 108 ? 7.985 -5.696 -13.520 1.00 98.44 108 TRP A N 1
ATOM 856 C CA . TRP A 1 108 ? 8.578 -7.038 -13.503 1.00 98.44 108 TRP A CA 1
ATOM 857 C C . TRP A 1 108 ? 7.529 -8.141 -13.359 1.00 98.44 108 TRP A C 1
ATOM 859 O O . TRP A 1 108 ? 6.566 -7.991 -12.605 1.00 98.44 108 TRP A O 1
ATOM 869 N N . ARG A 1 109 ? 7.758 -9.279 -14.018 1.00 97.75 109 ARG A N 1
ATOM 870 C CA . ARG A 1 109 ? 7.016 -10.532 -13.857 1.00 97.75 109 ARG A CA 1
ATOM 871 C C . ARG A 1 109 ? 7.967 -11.685 -13.519 1.00 97.75 109 ARG A C 1
ATOM 873 O O . ARG A 1 109 ? 9.050 -11.823 -14.077 1.00 97.75 109 ARG A O 1
ATOM 880 N N . LYS A 1 110 ? 7.518 -12.583 -12.644 1.00 96.56 110 LYS A N 1
ATOM 881 C CA . LYS A 1 110 ? 8.237 -13.799 -12.256 1.00 96.56 110 LYS A CA 1
ATOM 882 C C . LYS A 1 110 ? 8.544 -14.674 -13.472 1.00 96.56 110 LYS A C 1
ATOM 884 O O . LYS A 1 110 ? 7.634 -15.086 -14.185 1.00 96.56 110 LYS A O 1
ATOM 889 N N . GLY A 1 111 ? 9.827 -14.981 -13.647 1.00 96.19 111 GLY A N 1
ATOM 890 C CA . GLY A 1 111 ? 10.375 -15.663 -14.823 1.00 96.19 111 GLY A CA 1
ATOM 891 C C . GLY A 1 111 ? 11.186 -14.732 -15.730 1.00 96.19 111 GLY A C 1
ATOM 892 O O . GLY A 1 111 ? 12.025 -15.216 -16.479 1.00 96.19 111 GLY A O 1
ATOM 893 N N . GLU A 1 112 ? 11.001 -13.413 -15.624 1.00 97.19 112 GLU A N 1
ATOM 894 C CA . GLU A 1 112 ? 11.833 -12.422 -16.313 1.00 97.19 112 GLU A CA 1
ATOM 895 C C . GLU A 1 112 ? 13.111 -12.105 -15.513 1.00 97.19 112 GLU A C 1
ATOM 897 O O . GLU A 1 112 ? 13.070 -12.075 -14.274 1.00 97.19 112 GLU A O 1
ATOM 902 N N . PRO A 1 113 ? 14.240 -11.807 -16.185 1.00 97.25 113 PRO A N 1
ATOM 903 C CA . PRO A 1 113 ? 15.449 -11.341 -15.518 1.00 97.25 113 PRO A CA 1
ATOM 904 C C . PRO A 1 113 ? 15.243 -9.945 -14.910 1.00 97.25 113 PRO A C 1
ATOM 906 O O . PRO A 1 113 ? 14.554 -9.090 -15.466 1.00 97.25 113 PRO A O 1
ATOM 909 N N . PHE A 1 114 ? 15.891 -9.676 -13.776 1.00 97.62 114 PHE A N 1
ATOM 910 C CA . PHE A 1 114 ? 15.794 -8.377 -13.102 1.00 97.62 114 PHE A CA 1
ATOM 911 C C . PHE A 1 114 ? 16.545 -7.242 -13.824 1.00 97.62 114 PHE A C 1
ATOM 913 O O . PHE A 1 114 ? 16.307 -6.076 -13.514 1.00 97.62 114 PHE A O 1
ATOM 920 N N . SER A 1 115 ? 17.401 -7.538 -14.812 1.00 97.44 115 SER A N 1
ATOM 921 C CA . SER A 1 115 ? 17.944 -6.525 -15.735 1.00 97.44 115 SER A CA 1
ATOM 922 C C . SER A 1 115 ? 16.825 -5.832 -16.517 1.00 97.44 115 SER A C 1
ATOM 924 O O . SER A 1 115 ? 16.729 -4.609 -16.483 1.00 97.44 115 SER A O 1
ATOM 926 N N . LEU A 1 116 ? 15.887 -6.605 -17.074 1.00 97.56 116 LEU A N 1
ATOM 927 C CA . LEU A 1 116 ? 14.734 -6.091 -17.818 1.00 97.56 116 LEU A CA 1
ATOM 928 C C . LEU A 1 116 ? 13.825 -5.204 -16.947 1.00 97.56 116 LEU A C 1
ATOM 930 O O . LEU A 1 116 ? 13.271 -4.216 -17.420 1.00 97.56 116 LEU A O 1
ATOM 934 N N . ALA A 1 117 ? 13.708 -5.503 -15.649 1.00 97.44 117 ALA A N 1
ATOM 935 C CA . ALA A 1 117 ? 12.994 -4.637 -14.706 1.00 97.44 117 ALA A CA 1
ATOM 936 C C . ALA A 1 117 ? 13.694 -3.282 -14.496 1.00 97.44 117 ALA A C 1
ATOM 938 O O . ALA A 1 117 ? 13.031 -2.263 -14.312 1.00 97.44 117 ALA A O 1
ATOM 939 N N . ARG A 1 118 ? 15.033 -3.260 -14.528 1.00 98.00 118 ARG A N 1
ATOM 940 C CA . ARG A 1 118 ? 15.841 -2.035 -14.417 1.00 98.00 118 ARG A CA 1
ATOM 941 C C . ARG A 1 118 ? 15.813 -1.223 -15.712 1.00 98.00 118 ARG A C 1
ATOM 943 O O . ARG A 1 118 ? 15.701 -0.005 -15.640 1.00 98.00 118 ARG A O 1
ATOM 950 N N . GLU A 1 119 ? 15.819 -1.881 -16.869 1.00 97.44 119 GLU A N 1
ATOM 951 C CA . GLU A 1 119 ? 15.611 -1.254 -18.184 1.00 97.44 119 GLU A CA 1
ATOM 952 C C . GLU A 1 119 ? 14.231 -0.583 -18.264 1.00 97.44 119 GLU A C 1
ATOM 954 O O . GLU A 1 119 ? 14.137 0.605 -18.568 1.00 97.44 119 GLU A O 1
ATOM 959 N N . ARG A 1 120 ? 13.164 -1.294 -17.873 1.00 97.81 120 ARG A N 1
ATOM 960 C CA . ARG A 1 120 ? 11.799 -0.741 -17.784 1.00 97.81 120 ARG A CA 1
ATOM 961 C C . ARG A 1 120 ? 11.670 0.399 -16.771 1.00 97.81 120 ARG A C 1
ATOM 963 O O . ARG A 1 120 ? 10.894 1.325 -16.982 1.00 97.81 120 ARG A O 1
ATOM 970 N N . LEU A 1 121 ? 12.422 0.358 -15.670 1.00 96.81 121 LEU A N 1
ATOM 971 C CA . LEU A 1 121 ? 12.481 1.478 -14.728 1.00 96.81 121 LEU A CA 1
ATOM 972 C C . LEU A 1 121 ? 13.161 2.702 -15.357 1.00 96.81 121 LEU A C 1
ATOM 974 O O . LEU A 1 121 ? 12.706 3.824 -15.151 1.00 96.81 121 LEU A O 1
ATOM 978 N N . ALA A 1 122 ? 14.232 2.492 -16.125 1.00 94.38 122 ALA A N 1
ATOM 979 C CA . ALA A 1 122 ? 14.945 3.558 -16.822 1.00 94.38 122 ALA A CA 1
ATOM 980 C C . ALA A 1 122 ? 14.123 4.174 -17.970 1.00 94.38 122 ALA A C 1
ATOM 982 O O . ALA A 1 122 ? 14.265 5.366 -18.230 1.00 94.38 122 ALA A O 1
ATOM 983 N N . SER A 1 123 ? 13.225 3.412 -18.610 1.00 93.94 123 SER A N 1
ATOM 984 C CA . SER A 1 123 ? 12.323 3.938 -19.647 1.00 93.94 123 SER A CA 1
ATOM 985 C C . SER A 1 123 ? 11.173 4.804 -19.112 1.00 93.94 123 SER A C 1
ATOM 987 O O . SER A 1 123 ? 10.476 5.426 -19.908 1.00 93.94 123 SER A O 1
ATOM 989 N N . LEU A 1 124 ? 10.954 4.878 -17.791 1.00 91.06 124 LEU A N 1
ATOM 990 C CA . LEU A 1 124 ? 9.993 5.811 -17.187 1.00 91.06 124 LEU A CA 1
ATOM 991 C C . LEU A 1 124 ? 10.583 7.230 -17.132 1.00 91.06 124 LEU A C 1
ATOM 993 O O . LEU A 1 124 ? 11.016 7.713 -16.077 1.00 91.06 124 LEU A O 1
ATOM 997 N N . THR A 1 125 ? 10.587 7.910 -18.277 1.00 85.75 125 THR A N 1
ATOM 998 C CA . THR A 1 1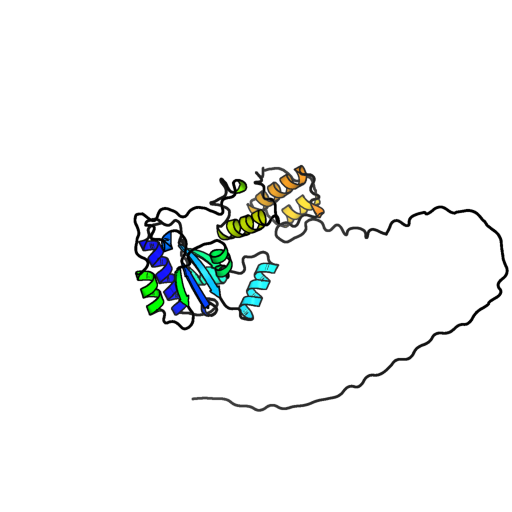25 ? 11.081 9.285 -18.421 1.00 85.75 125 THR A CA 1
ATOM 999 C C . THR A 1 125 ? 10.322 10.275 -17.537 1.00 85.75 125 THR A C 1
ATOM 1001 O O . THR A 1 125 ? 9.208 10.023 -17.078 1.00 85.75 125 THR A O 1
ATOM 1004 N N . ALA A 1 126 ? 10.960 11.406 -17.243 1.00 84.25 126 ALA A N 1
ATOM 1005 C CA . ALA A 1 126 ? 10.254 12.553 -16.692 1.00 84.25 126 ALA A CA 1
ATOM 1006 C C . ALA A 1 126 ? 9.373 13.186 -17.777 1.00 84.25 126 ALA A C 1
ATOM 1008 O O . ALA A 1 126 ? 9.786 13.257 -18.933 1.00 84.25 126 ALA A O 1
ATOM 1009 N N . ASP A 1 127 ? 8.209 13.679 -17.376 1.00 79.19 127 ASP A N 1
ATOM 1010 C CA . ASP A 1 127 ? 7.331 14.510 -18.192 1.00 79.19 127 ASP A CA 1
ATOM 1011 C C . ASP A 1 127 ? 6.991 15.763 -17.361 1.00 79.19 127 ASP A C 1
ATOM 1013 O O . ASP A 1 127 ? 6.369 15.634 -16.299 1.00 79.19 127 ASP A O 1
ATOM 1017 N N . PRO A 1 128 ? 7.457 16.962 -17.763 1.00 68.12 128 PRO A N 1
ATOM 1018 C CA . PRO A 1 128 ? 7.136 18.214 -17.080 1.00 68.12 128 PRO A CA 1
ATOM 1019 C C . PRO A 1 128 ? 5.639 18.553 -17.087 1.00 68.12 128 PRO A C 1
ATOM 1021 O O . PRO A 1 128 ? 5.163 19.156 -16.127 1.00 68.12 128 PRO A O 1
ATOM 1024 N N . GLU A 1 129 ? 4.902 18.124 -18.117 1.00 69.69 129 GLU A N 1
ATOM 1025 C CA . GLU A 1 129 ? 3.462 18.371 -18.274 1.00 69.69 129 GLU A CA 1
ATOM 1026 C C . GLU 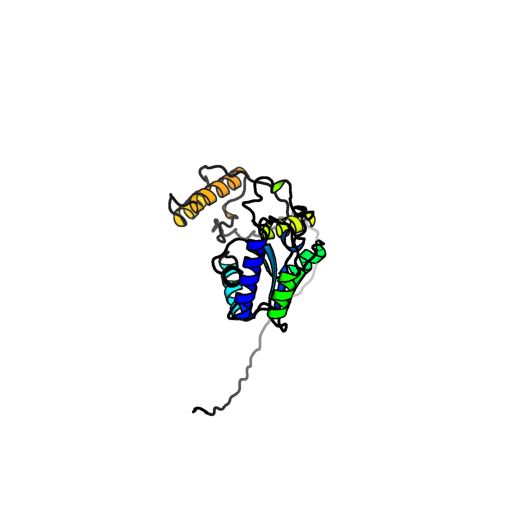A 1 129 ? 2.608 17.340 -17.515 1.00 69.69 129 GLU A C 1
ATOM 1028 O O . GLU A 1 129 ? 1.397 17.516 -17.348 1.00 69.69 129 GLU A O 1
ATOM 1033 N N . ALA A 1 130 ? 3.226 16.278 -16.981 1.00 65.38 130 ALA A N 1
ATOM 1034 C CA . ALA A 1 130 ? 2.560 15.283 -16.151 1.00 65.38 130 ALA A CA 1
ATOM 1035 C C . ALA A 1 130 ? 2.212 15.837 -14.763 1.00 65.38 130 ALA A C 1
ATOM 1037 O O . ALA A 1 130 ? 2.839 15.529 -13.741 1.00 65.38 130 ALA A O 1
ATOM 1038 N N . GLY A 1 131 ? 1.134 16.618 -14.732 1.00 56.62 131 GLY A N 1
ATOM 1039 C CA . GLY A 1 131 ? 0.510 17.120 -13.520 1.00 56.62 131 GLY A CA 1
ATOM 1040 C C . GLY A 1 131 ? 0.114 16.011 -12.530 1.00 56.62 131 GLY A C 1
ATOM 1041 O O . GLY A 1 131 ? 0.090 14.811 -12.858 1.00 56.62 131 GLY A O 1
ATOM 1042 N N . PRO A 1 132 ? -0.212 16.389 -11.279 1.00 53.91 132 PRO A N 1
ATOM 1043 C CA . PRO A 1 132 ? -0.667 15.446 -10.262 1.00 53.91 132 PRO A CA 1
ATOM 1044 C C . PRO A 1 132 ? -1.880 14.647 -10.755 1.00 53.91 132 PRO A C 1
ATOM 1046 O O . PRO A 1 132 ? -2.694 15.128 -11.536 1.00 53.91 132 PRO A O 1
ATOM 1049 N N . ALA A 1 133 ? -1.998 13.390 -10.320 1.00 53.44 133 ALA A N 1
ATOM 1050 C CA . ALA A 1 133 ? -3.120 12.549 -10.730 1.00 53.44 133 ALA A CA 1
ATOM 1051 C C . ALA A 1 133 ? -4.466 13.148 -10.297 1.00 53.44 133 ALA A C 1
ATOM 1053 O O . ALA A 1 133 ? -4.565 13.568 -9.136 1.00 53.44 133 ALA A O 1
ATOM 1054 N N . PRO A 1 134 ? -5.484 13.122 -11.183 1.00 51.69 134 PRO A N 1
ATOM 1055 C CA . PRO A 1 134 ? -6.872 13.259 -10.773 1.00 51.69 134 PRO A CA 1
ATOM 1056 C C . PRO A 1 134 ? -7.134 12.360 -9.559 1.00 51.69 134 PRO A C 1
ATOM 1058 O O . PRO A 1 134 ? -6.677 11.213 -9.486 1.00 51.69 134 PRO A O 1
ATOM 1061 N N . ARG A 1 135 ? -7.743 12.936 -8.521 1.00 56.03 135 ARG A N 1
ATOM 1062 C CA . ARG A 1 135 ? -7.933 12.277 -7.222 1.00 56.03 135 ARG A CA 1
ATOM 1063 C C . ARG A 1 135 ? -9.304 11.606 -7.187 1.00 56.03 135 ARG A C 1
ATOM 1065 O O . ARG A 1 135 ? -10.081 11.855 -6.272 1.00 56.03 135 ARG A O 1
ATOM 1072 N N . ASP A 1 136 ? -9.569 10.734 -8.154 1.00 56.97 136 ASP A N 1
ATOM 1073 C CA . ASP A 1 136 ? -10.918 10.260 -8.525 1.00 56.97 136 ASP A CA 1
ATOM 1074 C C . ASP A 1 136 ? -11.638 9.386 -7.473 1.00 56.97 136 ASP A C 1
ATOM 1076 O O . ASP A 1 136 ? -12.744 8.906 -7.699 1.00 56.97 136 ASP A O 1
ATOM 1080 N N . HIS A 1 137 ? -11.041 9.203 -6.290 1.00 59.34 137 HIS A N 1
ATOM 1081 C CA . HIS A 1 137 ? -11.628 8.497 -5.140 1.00 59.34 137 HIS A CA 1
ATOM 1082 C C . HIS A 1 137 ? -11.735 9.392 -3.897 1.00 59.34 137 HIS A C 1
ATOM 1084 O O . HIS A 1 137 ? -11.581 8.930 -2.761 1.00 59.34 137 HIS A O 1
ATOM 1090 N N . MET A 1 138 ? -11.931 10.692 -4.106 1.00 63.84 138 MET A N 1
ATOM 1091 C CA . MET A 1 138 ? -12.291 11.635 -3.054 1.00 63.84 138 MET A CA 1
ATOM 1092 C C . MET A 1 138 ? -13.812 11.729 -2.956 1.00 63.84 138 MET A C 1
ATOM 1094 O O . MET A 1 138 ? -14.460 12.370 -3.774 1.00 63.84 138 MET A O 1
ATOM 1098 N N . LEU A 1 139 ? -14.368 11.079 -1.934 1.00 65.81 139 LEU A N 1
ATOM 1099 C CA . LEU A 1 139 ? -15.669 11.467 -1.396 1.00 65.81 139 LEU A CA 1
ATOM 1100 C C . LEU A 1 139 ? -15.497 12.767 -0.603 1.00 65.81 139 LEU A C 1
ATOM 1102 O O . LEU A 1 139 ? -14.469 12.930 0.060 1.00 65.81 139 LEU A O 1
ATOM 1106 N N . THR A 1 140 ? -16.507 13.636 -0.605 1.00 72.38 140 THR A N 1
ATOM 1107 C CA . THR A 1 140 ? -16.546 14.846 0.237 1.00 72.38 140 THR A CA 1
ATOM 1108 C C . THR A 1 140 ? -16.395 14.491 1.722 1.00 72.38 140 THR A C 1
ATOM 1110 O O . THR A 1 140 ? -15.737 15.192 2.479 1.00 72.38 140 THR A O 1
ATOM 1113 N N . GLU A 1 141 ? -16.882 13.321 2.142 1.00 75.69 141 GLU A N 1
ATOM 1114 C CA . GLU A 1 141 ? -16.717 12.766 3.490 1.00 75.69 141 GLU A CA 1
ATOM 1115 C C . GLU A 1 141 ? -15.264 12.419 3.881 1.00 75.69 141 GLU A C 1
ATOM 1117 O O . GLU A 1 141 ? -15.017 12.061 5.037 1.00 75.69 141 GLU A O 1
ATOM 1122 N N . PHE A 1 142 ? -14.308 12.485 2.945 1.00 71.94 142 PHE A N 1
ATOM 1123 C CA . PHE A 1 142 ? -12.872 12.326 3.205 1.00 71.94 142 PHE A CA 1
ATOM 1124 C C . PHE A 1 142 ? -12.078 13.636 3.163 1.00 71.94 142 PHE A C 1
ATOM 1126 O O . PHE A 1 142 ? -10.867 13.585 3.397 1.00 71.94 142 PHE A O 1
ATOM 1133 N N . GLU A 1 143 ? -12.715 14.776 2.885 1.00 74.31 143 GLU A N 1
ATOM 1134 C CA . GLU A 1 143 ? -12.074 16.088 3.018 1.00 74.31 143 GLU A CA 1
ATOM 1135 C C . GLU A 1 143 ? -11.532 16.265 4.449 1.00 74.31 143 GLU A C 1
ATOM 1137 O O . GLU A 1 143 ? -12.115 15.771 5.417 1.00 74.31 143 GLU A O 1
ATOM 1142 N N . GLU A 1 144 ? -10.351 16.878 4.574 1.00 76.38 144 GLU A N 1
ATOM 1143 C CA . GLU A 1 144 ? -9.563 17.011 5.818 1.00 76.38 144 GLU A CA 1
ATOM 1144 C C . GLU A 1 144 ? -8.990 15.691 6.397 1.00 76.38 144 GLU A C 1
ATOM 1146 O O . GLU A 1 144 ? -8.131 15.715 7.286 1.00 76.38 144 GLU A O 1
ATOM 1151 N N . LEU A 1 145 ? -9.407 14.520 5.896 1.00 70.56 145 LEU A N 1
ATOM 1152 C CA . LEU A 1 145 ? -8.998 13.192 6.382 1.00 70.56 145 LEU A CA 1
ATOM 1153 C C . LEU A 1 145 ? -8.046 12.448 5.422 1.00 70.56 145 LEU A C 1
ATOM 1155 O O . LEU A 1 145 ? -7.661 11.300 5.679 1.00 70.56 145 LEU A O 1
ATOM 1159 N N . GLU A 1 146 ? -7.606 13.075 4.329 1.00 70.19 146 GLU A N 1
ATOM 1160 C CA . GLU A 1 146 ? -6.853 12.441 3.235 1.00 70.19 146 GLU A CA 1
ATOM 1161 C C . GLU A 1 146 ? -5.441 12.011 3.638 1.00 70.19 146 GLU A C 1
ATOM 1163 O O . GLU A 1 146 ? -4.875 11.085 3.049 1.00 70.19 146 GLU A O 1
ATOM 1168 N N . SER A 1 147 ? -4.854 12.683 4.627 1.00 68.94 147 SER A N 1
ATOM 1169 C CA . SER A 1 147 ? -3.561 12.296 5.203 1.00 68.94 147 SER A CA 1
ATOM 1170 C C . SER A 1 147 ? -3.685 11.163 6.232 1.00 68.94 147 SER A C 1
ATOM 1172 O O . SER A 1 147 ? -2.705 10.465 6.496 1.00 68.94 147 SER A O 1
ATOM 1174 N N . LEU A 1 148 ? -4.886 10.956 6.788 1.00 73.31 148 LEU A N 1
ATOM 1175 C CA . LEU A 1 148 ? -5.154 10.041 7.901 1.00 73.31 148 LEU A CA 1
ATOM 1176 C C . LEU A 1 148 ? -5.706 8.685 7.439 1.00 73.31 148 LEU A C 1
ATOM 1178 O O . LEU A 1 148 ? -5.354 7.656 8.016 1.00 73.31 148 LEU A O 1
ATOM 1182 N N . VAL A 1 149 ? -6.536 8.660 6.390 1.00 70.12 149 VAL A N 1
ATOM 1183 C CA . VAL A 1 149 ? -7.077 7.423 5.798 1.00 70.12 149 VAL A CA 1
ATOM 1184 C C . VAL A 1 149 ? -6.198 6.994 4.616 1.00 70.12 149 VAL A C 1
ATOM 1186 O O . VAL A 1 149 ? -6.208 7.682 3.595 1.00 70.12 149 VAL A O 1
ATOM 1189 N N . PRO A 1 150 ? -5.458 5.867 4.675 1.00 68.81 150 PRO A N 1
ATOM 1190 C CA . PRO A 1 150 ? -4.573 5.445 3.586 1.00 68.81 150 PRO A CA 1
ATOM 1191 C C . PRO A 1 150 ? -5.300 5.276 2.245 1.00 68.81 150 PRO A C 1
ATOM 1193 O O . PRO A 1 150 ? -6.412 4.746 2.205 1.00 68.81 150 PRO A O 1
ATOM 1196 N N . ARG A 1 151 ? -4.646 5.646 1.132 1.00 67.19 151 ARG A N 1
ATOM 1197 C CA . ARG A 1 151 ? -5.222 5.583 -0.229 1.00 67.19 151 ARG A CA 1
ATOM 1198 C C . ARG A 1 151 ? -5.922 4.247 -0.561 1.00 67.19 151 ARG A C 1
ATOM 1200 O O . ARG A 1 151 ? -7.045 4.321 -1.052 1.00 67.19 151 ARG A O 1
ATOM 1207 N N . PRO A 1 152 ? -5.368 3.052 -0.254 1.00 66.62 152 PRO A N 1
ATOM 1208 C CA . PRO A 1 152 ? -6.057 1.786 -0.533 1.00 66.62 152 PRO A CA 1
ATOM 1209 C C . PRO A 1 152 ? -7.398 1.641 0.204 1.00 66.62 152 PRO A C 1
ATOM 1211 O O . PRO A 1 152 ? -8.353 1.120 -0.362 1.00 66.62 152 PRO A O 1
ATOM 1214 N N . ALA A 1 153 ? -7.496 2.148 1.439 1.00 73.00 153 ALA A N 1
ATOM 1215 C CA . ALA A 1 153 ? -8.744 2.132 2.198 1.00 73.00 153 ALA A CA 1
ATOM 1216 C C . ALA A 1 153 ? -9.769 3.119 1.619 1.00 73.00 153 ALA A C 1
ATOM 1218 O O . ALA A 1 153 ? -10.947 2.782 1.547 1.00 73.00 153 ALA A O 1
ATOM 1219 N N . ARG A 1 154 ? -9.339 4.303 1.148 1.00 77.19 154 ARG A N 1
ATOM 1220 C CA . ARG A 1 154 ? -10.242 5.244 0.457 1.00 77.19 154 ARG A CA 1
ATOM 1221 C C . ARG A 1 154 ? -10.833 4.641 -0.817 1.00 77.19 154 ARG A C 1
ATOM 1223 O O . ARG A 1 154 ? -12.035 4.752 -1.009 1.00 77.19 154 ARG A O 1
ATOM 1230 N N . ILE A 1 155 ? -10.022 3.952 -1.625 1.00 70.69 155 ILE A N 1
ATOM 1231 C CA . ILE A 1 155 ? -10.472 3.258 -2.847 1.00 70.69 155 ILE A CA 1
ATOM 1232 C C . ILE A 1 155 ? -11.509 2.177 -2.512 1.00 70.69 155 ILE A C 1
ATOM 1234 O O . ILE A 1 155 ? -12.600 2.170 -3.077 1.00 70.69 155 ILE A O 1
ATOM 1238 N N . GLU A 1 156 ? -11.221 1.302 -1.540 1.00 74.81 156 GLU A N 1
ATOM 1239 C CA . GLU A 1 156 ? -12.155 0.245 -1.127 1.00 74.81 156 GLU A CA 1
ATOM 1240 C C . GLU A 1 156 ? -13.485 0.817 -0.603 1.00 74.81 156 GLU A C 1
ATOM 1242 O O . GLU A 1 156 ? -14.564 0.317 -0.937 1.00 74.81 156 GLU A O 1
ATOM 1247 N N . LEU A 1 157 ? -13.418 1.875 0.208 1.00 78.44 157 LEU A N 1
ATOM 1248 C CA . LEU A 1 157 ? -14.585 2.542 0.779 1.00 78.44 157 LEU A CA 1
ATOM 1249 C C . LEU A 1 157 ? -15.408 3.275 -0.292 1.00 78.44 157 LEU A C 1
ATOM 1251 O O . LEU A 1 157 ? -16.621 3.077 -0.348 1.00 78.44 157 LEU A O 1
ATOM 1255 N N . PHE A 1 158 ? -14.763 4.028 -1.187 1.00 77.56 158 PHE A N 1
ATOM 1256 C CA . PHE A 1 158 ? -15.387 4.662 -2.353 1.00 77.56 158 PHE A CA 1
ATOM 1257 C C . PHE A 1 158 ? -16.101 3.622 -3.228 1.00 77.56 158 PHE A C 1
ATOM 1259 O O . PHE A 1 158 ? -17.299 3.734 -3.485 1.00 77.56 158 PHE A O 1
ATOM 1266 N N . GLY A 1 159 ? -15.409 2.539 -3.599 1.00 71.44 159 GLY A N 1
ATOM 1267 C CA . GLY A 1 159 ? -15.970 1.473 -4.428 1.00 71.44 159 GLY A CA 1
ATOM 1268 C C . GLY A 1 159 ? -17.164 0.759 -3.785 1.00 71.44 159 GLY A C 1
ATOM 1269 O O . GLY A 1 159 ? -18.087 0.349 -4.488 1.00 71.44 159 GLY A O 1
ATOM 1270 N N . ARG A 1 160 ? -17.199 0.627 -2.451 1.00 73.25 160 ARG A N 1
ATOM 1271 C CA . ARG A 1 160 ? -18.369 0.103 -1.718 1.00 73.25 160 ARG A CA 1
ATOM 1272 C C . ARG A 1 160 ? -19.508 1.116 -1.624 1.00 73.25 160 ARG A C 1
ATOM 1274 O O . ARG A 1 160 ? -20.668 0.703 -1.681 1.00 73.25 160 ARG A O 1
ATOM 1281 N N . HIS A 1 161 ? -19.189 2.399 -1.481 1.00 77.44 161 HIS A N 1
ATOM 1282 C CA . HIS A 1 161 ? -20.165 3.480 -1.403 1.00 77.44 161 HIS A CA 1
ATOM 1283 C C . HIS A 1 161 ? -20.909 3.662 -2.734 1.00 77.44 161 HIS A C 1
ATOM 1285 O O . HIS A 1 161 ? -22.130 3.535 -2.766 1.00 77.44 161 HIS A O 1
ATOM 1291 N N . VAL A 1 162 ? -20.179 3.796 -3.848 1.00 72.38 162 VAL A N 1
ATOM 1292 C CA . VAL A 1 162 ? -20.748 3.899 -5.208 1.00 72.38 162 VAL A CA 1
ATOM 1293 C C . VAL A 1 162 ? -21.594 2.668 -5.570 1.00 72.38 162 VAL A C 1
ATOM 1295 O O . VAL A 1 162 ? -22.630 2.786 -6.217 1.00 72.38 162 VAL A O 1
ATOM 1298 N N . LYS A 1 163 ? -21.223 1.472 -5.087 1.00 76.81 163 LYS A N 1
ATOM 1299 C CA . LYS A 1 163 ? -22.007 0.227 -5.255 1.00 76.81 163 LYS A CA 1
ATOM 1300 C C . LYS A 1 163 ? -23.206 0.107 -4.292 1.00 76.81 163 LYS A C 1
ATOM 1302 O O . LYS A 1 163 ? -23.789 -0.977 -4.184 1.00 76.81 163 LYS A O 1
ATOM 1307 N N . GLY A 1 164 ? -23.546 1.168 -3.554 1.00 75.44 164 GLY A N 1
ATOM 1308 C CA . GLY A 1 164 ? -24.668 1.222 -2.610 1.00 75.44 164 GLY A CA 1
ATOM 1309 C C . GLY A 1 164 ? -24.563 0.233 -1.445 1.00 75.44 164 GLY A C 1
ATOM 1310 O O . GLY A 1 164 ? -25.581 -0.162 -0.880 1.00 75.44 164 GLY A O 1
ATOM 1311 N N . LYS A 1 165 ? -23.354 -0.245 -1.112 1.00 73.44 165 LYS A N 1
ATOM 1312 C CA . LYS A 1 165 ? -23.140 -1.252 -0.053 1.00 73.44 165 LYS A CA 1
ATOM 1313 C C . LYS A 1 165 ? -22.903 -0.638 1.322 1.00 73.44 165 LYS A C 1
ATOM 1315 O O . LYS A 1 165 ? -23.119 -1.328 2.314 1.00 73.44 165 LYS A O 1
ATOM 1320 N N . ILE A 1 166 ? -22.453 0.615 1.375 1.00 75.31 166 ILE A N 1
ATOM 1321 C CA . ILE A 1 166 ? -22.239 1.386 2.606 1.00 75.31 166 ILE A CA 1
ATOM 1322 C C . ILE A 1 166 ? -22.603 2.859 2.388 1.00 75.31 166 ILE A C 1
ATOM 1324 O O . ILE A 1 166 ? -22.392 3.406 1.306 1.00 75.31 166 ILE A O 1
ATOM 1328 N N . SER A 1 167 ? -23.078 3.519 3.440 1.00 74.25 167 SER A N 1
ATOM 1329 C CA . SER A 1 167 ? -22.974 4.971 3.587 1.00 74.25 167 SER A CA 1
ATOM 1330 C C . SER A 1 167 ? -21.719 5.307 4.395 1.00 74.25 167 SER A C 1
ATOM 1332 O O . SER A 1 167 ? -21.251 4.498 5.201 1.00 74.25 167 SER A O 1
ATOM 1334 N N . ILE A 1 168 ? -21.157 6.490 4.163 1.00 77.44 168 ILE A N 1
ATOM 1335 C CA . ILE A 1 168 ? -20.017 7.025 4.911 1.00 77.44 168 ILE A CA 1
ATOM 1336 C C . ILE A 1 168 ? -20.461 8.360 5.507 1.00 77.44 168 ILE A C 1
ATOM 1338 O O . ILE A 1 168 ? -21.328 9.038 4.963 1.00 77.44 168 ILE A O 1
ATOM 1342 N N . THR A 1 169 ? -19.960 8.701 6.690 1.00 79.25 169 THR A N 1
ATOM 1343 C CA . THR A 1 169 ? -20.271 9.969 7.357 1.00 79.25 169 THR A CA 1
ATOM 1344 C C . THR A 1 169 ? -19.094 10.332 8.258 1.00 79.25 169 THR A C 1
ATOM 1346 O O . THR A 1 169 ? -18.713 9.494 9.084 1.00 79.25 169 THR A O 1
ATOM 1349 N N . PRO A 1 170 ? -18.503 11.532 8.137 1.00 75.88 170 PRO A N 1
ATOM 1350 C CA . PRO A 1 170 ? -17.418 11.951 9.011 1.00 75.88 170 PRO A CA 1
ATOM 1351 C C . PRO A 1 170 ? -17.947 12.151 10.436 1.00 75.88 170 PRO A C 1
ATOM 1353 O O . PRO A 1 170 ? -18.993 12.766 10.653 1.00 75.88 170 PRO A O 1
ATOM 1356 N N . LEU A 1 171 ? -17.230 11.611 11.424 1.00 77.00 171 LEU A N 1
ATOM 1357 C CA . LEU A 1 171 ? -17.593 11.702 12.839 1.00 77.00 171 LEU A CA 1
ATOM 1358 C C . LEU A 1 171 ? -16.521 12.471 13.604 1.00 77.00 171 LEU A C 1
ATOM 1360 O O . LEU A 1 171 ? -15.423 11.961 13.830 1.00 77.00 171 LEU A O 1
ATOM 1364 N N . ARG A 1 172 ? -16.856 13.681 14.060 1.00 81.06 172 ARG A N 1
ATOM 1365 C CA . ARG A 1 172 ? -16.015 14.418 15.004 1.00 81.06 172 ARG A CA 1
ATOM 1366 C C . ARG A 1 172 ? -16.214 13.834 16.399 1.00 81.06 172 ARG A C 1
ATOM 1368 O O . ARG A 1 172 ? -17.235 14.070 17.037 1.00 81.06 172 ARG A O 1
ATOM 1375 N N . LEU A 1 173 ? -15.245 13.043 16.846 1.00 84.44 173 LEU A N 1
ATOM 1376 C CA . LEU A 1 173 ? -15.231 12.477 18.191 1.00 84.44 173 LEU A CA 1
ATOM 1377 C C . LEU A 1 173 ? -14.750 13.541 19.186 1.00 84.44 173 LEU A C 1
ATOM 1379 O O . LEU A 1 173 ? -13.708 14.161 18.969 1.00 84.44 173 LEU A O 1
ATOM 1383 N N . LEU A 1 174 ? -15.507 13.750 20.262 1.00 84.88 174 LEU A N 1
ATOM 1384 C CA . LEU A 1 174 ? -15.159 14.665 21.352 1.00 84.88 174 LEU A CA 1
ATOM 1385 C C . LEU A 1 174 ? -14.699 13.872 22.580 1.00 84.88 174 LEU A C 1
ATOM 1387 O O . LEU A 1 174 ? -15.073 12.711 22.757 1.00 84.88 174 LEU A O 1
ATOM 1391 N N . ASP A 1 175 ? -13.885 14.495 23.429 1.00 87.25 175 ASP A N 1
ATOM 1392 C CA . ASP A 1 175 ? -13.623 13.973 24.771 1.00 87.25 175 ASP A CA 1
ATOM 1393 C C . ASP A 1 175 ? -14.898 14.047 25.624 1.00 87.25 175 ASP A C 1
ATOM 1395 O O . ASP A 1 175 ? -15.684 14.987 25.511 1.00 87.25 175 ASP A O 1
ATOM 1399 N N . GLY A 1 176 ? -15.095 13.041 26.470 1.00 87.69 176 GLY A N 1
ATOM 1400 C CA . GLY A 1 176 ? -16.253 12.900 27.345 1.00 87.69 176 GLY A CA 1
ATOM 1401 C C . GLY A 1 176 ? -16.183 11.589 28.123 1.00 87.69 176 GLY A C 1
ATOM 1402 O O . GLY A 1 176 ? -15.288 10.773 27.885 1.00 87.69 176 GLY A O 1
ATOM 1403 N N . ASP A 1 177 ? -17.132 11.380 29.029 1.00 89.56 177 ASP A N 1
ATOM 1404 C CA . ASP A 1 177 ? -17.244 10.169 29.843 1.00 89.56 177 ASP A CA 1
ATOM 1405 C C . ASP A 1 177 ? -18.365 9.256 29.329 1.00 89.56 177 ASP A C 1
ATOM 1407 O O . ASP A 1 177 ? -19.400 9.734 28.873 1.00 89.56 177 ASP A O 1
ATOM 1411 N N . ILE A 1 178 ? -18.138 7.940 29.389 1.00 91.19 178 ILE A N 1
ATOM 1412 C CA . ILE A 1 178 ? -19.121 6.914 28.998 1.00 91.19 178 ILE A CA 1
ATOM 1413 C C . ILE A 1 178 ? -20.069 6.665 30.175 1.00 91.19 178 ILE A C 1
ATOM 1415 O O . ILE A 1 178 ? -19.599 6.463 31.299 1.00 91.19 178 ILE A O 1
ATOM 1419 N N . GLU A 1 179 ? -21.372 6.601 29.916 1.00 90.81 179 GLU A N 1
ATOM 1420 C CA . GLU A 1 179 ? -22.390 6.323 30.931 1.00 90.81 179 GLU A CA 1
ATOM 1421 C C . GLU A 1 179 ? -22.517 4.816 31.234 1.00 90.81 179 GLU A C 1
ATOM 1423 O O . GLU A 1 179 ? -22.618 4.443 32.406 1.00 90.81 179 GLU A O 1
ATOM 1428 N N . ASP A 1 180 ? -22.453 3.928 30.227 1.00 87.88 180 ASP A N 1
ATOM 1429 C CA . ASP A 1 180 ? -22.515 2.465 30.409 1.00 87.88 180 ASP A CA 1
ATOM 1430 C C . ASP A 1 180 ? -21.368 1.935 31.312 1.00 87.88 180 ASP A C 1
ATOM 1432 O O . ASP A 1 180 ? -20.195 1.895 30.902 1.00 87.88 180 ASP A O 1
ATOM 1436 N N . PRO A 1 181 ? -21.675 1.413 32.522 1.00 88.56 181 PRO A N 1
ATOM 1437 C CA . PRO A 1 181 ? -20.656 0.943 33.460 1.00 88.56 181 PRO A CA 1
ATOM 1438 C C . PRO A 1 181 ? -19.859 -0.282 32.985 1.00 88.56 181 PRO A C 1
ATOM 1440 O O . PRO A 1 181 ? -18.717 -0.471 33.417 1.00 88.56 181 PRO A O 1
ATOM 1443 N N . GLU A 1 182 ? -20.418 -1.137 32.121 1.00 86.88 182 GLU A N 1
ATOM 1444 C CA . GLU A 1 182 ? -19.686 -2.269 31.537 1.00 86.88 182 GLU A CA 1
ATOM 1445 C C . GLU A 1 182 ? -18.729 -1.794 30.440 1.00 86.88 182 GLU A C 1
ATOM 1447 O O . GLU A 1 182 ? -17.597 -2.283 30.369 1.00 86.88 182 GLU A O 1
ATOM 1452 N N . ALA A 1 183 ? -19.124 -0.800 29.640 1.00 88.62 183 ALA A N 1
ATOM 1453 C CA . ALA A 1 183 ? -18.240 -0.171 28.662 1.00 88.62 183 ALA A CA 1
ATOM 1454 C C . ALA A 1 183 ? -17.069 0.555 29.354 1.00 88.62 183 ALA A C 1
ATOM 1456 O O . ALA A 1 183 ? -15.907 0.289 29.026 1.00 88.62 183 ALA A O 1
ATOM 1457 N N . VAL A 1 184 ? -17.343 1.355 30.397 1.00 90.88 184 VAL A N 1
ATOM 1458 C CA . VAL A 1 184 ? -16.316 1.967 31.268 1.00 90.88 184 VAL A CA 1
ATOM 1459 C C . VAL A 1 184 ? -15.367 0.904 31.826 1.00 90.88 184 VAL A C 1
ATOM 1461 O O . VAL A 1 184 ? -14.141 1.043 31.749 1.00 90.88 184 VAL A O 1
ATOM 1464 N N . ARG A 1 185 ? -15.908 -0.197 32.367 1.00 88.62 185 ARG A N 1
ATOM 1465 C CA . ARG A 1 185 ? -15.109 -1.301 32.919 1.00 88.62 185 ARG A CA 1
ATOM 1466 C C . ARG A 1 185 ? -14.254 -1.981 31.850 1.00 88.62 185 ARG A C 1
ATOM 1468 O O . ARG A 1 185 ? -13.103 -2.318 32.132 1.00 88.62 185 ARG A O 1
ATOM 1475 N N . HIS A 1 186 ? -14.777 -2.179 30.641 1.00 87.75 186 HIS A N 1
ATOM 1476 C CA . HIS A 1 186 ? -14.041 -2.785 29.531 1.00 87.75 186 HIS A CA 1
ATOM 1477 C C . HIS A 1 186 ? -12.860 -1.906 29.101 1.00 87.75 186 HIS A C 1
ATOM 1479 O O . HIS A 1 186 ? -11.746 -2.412 28.957 1.00 87.75 186 HIS A O 1
ATOM 1485 N N . VAL A 1 187 ? -13.079 -0.595 28.959 1.00 90.38 187 VAL A N 1
ATOM 1486 C CA . VAL A 1 187 ? -12.032 0.383 28.622 1.00 90.38 187 VAL A CA 1
ATOM 1487 C C . VAL A 1 187 ? -10.951 0.416 29.709 1.00 90.38 187 VAL A C 1
ATOM 1489 O O . VAL A 1 187 ? -9.774 0.214 29.401 1.00 90.38 187 VAL A O 1
ATOM 1492 N N . ARG A 1 188 ? -11.334 0.561 30.988 1.00 89.56 188 ARG A N 1
ATOM 1493 C CA . ARG A 1 188 ? -10.395 0.597 32.130 1.00 89.56 188 ARG A CA 1
ATOM 1494 C C . ARG A 1 188 ? -9.572 -0.687 32.281 1.00 89.56 188 ARG A C 1
ATOM 1496 O O . ARG A 1 188 ? -8.398 -0.612 32.621 1.00 89.56 188 ARG A O 1
ATOM 1503 N N . ARG A 1 189 ? -10.152 -1.864 32.013 1.00 88.62 189 ARG A N 1
ATOM 1504 C CA . ARG A 1 189 ? -9.429 -3.154 32.049 1.00 88.62 189 ARG A CA 1
ATOM 1505 C C . ARG A 1 189 ? -8.444 -3.339 30.896 1.00 88.62 189 ARG A C 1
ATOM 1507 O O . ARG A 1 189 ? -7.558 -4.183 30.998 1.00 88.62 189 ARG A O 1
ATOM 1514 N N . ARG A 1 190 ? -8.634 -2.626 29.784 1.00 87.00 190 ARG A N 1
ATOM 1515 C CA . ARG A 1 190 ? -7.871 -2.827 28.547 1.00 87.00 190 ARG A CA 1
ATOM 1516 C C . ARG A 1 190 ? -6.733 -1.824 28.372 1.00 87.00 190 ARG A C 1
ATOM 1518 O O . ARG A 1 190 ? -5.743 -2.171 27.731 1.00 87.00 190 ARG A O 1
ATOM 1525 N N . TRP A 1 191 ? -6.852 -0.623 28.943 1.00 91.06 191 TRP A N 1
ATOM 1526 C CA . TRP A 1 191 ? -5.858 0.438 28.788 1.00 91.06 191 TRP A CA 1
ATOM 1527 C C . TRP A 1 191 ? -5.677 1.305 30.046 1.00 91.06 191 TRP A C 1
ATOM 1529 O O . TRP A 1 191 ? -6.639 1.726 30.695 1.00 91.06 191 TRP A O 1
ATOM 1539 N N . VAL A 1 192 ? -4.415 1.640 30.327 1.00 89.12 192 VAL A N 1
ATOM 1540 C CA . VAL A 1 192 ? -4.014 2.626 31.346 1.00 89.12 192 VAL A CA 1
ATOM 1541 C C . VAL A 1 192 ? -4.484 4.040 30.989 1.00 89.12 192 VAL A C 1
ATOM 1543 O O . VAL A 1 192 ? -4.790 4.329 29.832 1.00 89.12 192 VAL A O 1
ATOM 1546 N N . GLU A 1 193 ? -4.532 4.927 31.982 1.00 88.12 193 GLU A N 1
ATOM 1547 C CA . GLU A 1 193 ? -5.100 6.282 31.866 1.00 88.12 193 GLU A CA 1
ATOM 1548 C C . GLU A 1 193 ? -4.437 7.146 30.800 1.00 88.12 193 GLU A C 1
ATOM 1550 O O . GLU A 1 193 ? -5.126 7.771 30.001 1.00 88.12 193 GLU A O 1
ATOM 1555 N N . THR A 1 194 ? -3.113 7.087 30.707 1.00 88.56 194 THR A N 1
ATOM 1556 C CA . THR A 1 194 ? -2.312 7.847 29.740 1.00 88.56 194 THR A CA 1
ATOM 1557 C C . THR A 1 194 ? -2.329 7.272 28.318 1.00 88.56 194 THR A C 1
ATOM 1559 O O . THR A 1 194 ? -1.658 7.803 27.435 1.00 88.56 194 THR A O 1
ATOM 1562 N N . SER A 1 195 ? -3.056 6.178 28.056 1.00 86.62 195 SER A N 1
ATOM 1563 C CA . SER A 1 195 ? -3.037 5.525 26.745 1.00 86.62 195 SER A CA 1
ATOM 1564 C C . SER A 1 195 ? -3.841 6.313 25.696 1.00 86.62 195 SER A C 1
ATOM 1566 O O . SER A 1 195 ? -5.051 6.481 25.866 1.00 86.62 195 SER A O 1
ATOM 1568 N N . PRO A 1 196 ? -3.251 6.687 24.542 1.00 84.75 196 PRO A N 1
ATOM 1569 C CA . PRO A 1 196 ? -4.001 7.311 23.447 1.00 84.75 196 PRO A CA 1
ATOM 1570 C C . PRO A 1 196 ? -5.146 6.431 22.924 1.00 84.75 196 PRO A C 1
ATOM 1572 O O . PRO A 1 196 ? -6.184 6.945 22.515 1.00 84.75 196 PRO A O 1
ATOM 1575 N N . LEU A 1 197 ? -4.990 5.101 22.995 1.00 85.06 197 LEU A N 1
ATOM 1576 C CA . LEU A 1 197 ? -6.042 4.144 22.637 1.00 85.06 197 LEU A CA 1
ATOM 1577 C C . LEU A 1 197 ? -7.201 4.144 23.640 1.00 85.06 197 LEU A C 1
ATOM 1579 O O . LEU A 1 197 ? -8.335 3.936 23.223 1.00 85.06 197 LEU A O 1
ATOM 1583 N N . ARG A 1 198 ? -6.943 4.417 24.931 1.00 88.50 198 ARG A N 1
ATOM 1584 C CA . ARG A 1 198 ? -8.010 4.618 25.924 1.00 88.50 198 ARG A CA 1
ATOM 1585 C C . ARG A 1 198 ? -8.853 5.821 25.534 1.00 88.50 198 ARG A C 1
ATOM 1587 O O . ARG A 1 198 ? -10.055 5.666 25.379 1.00 88.50 198 ARG A O 1
ATOM 1594 N N . ARG A 1 199 ? -8.215 6.979 25.324 1.00 89.44 199 ARG A N 1
ATOM 1595 C CA . ARG A 1 199 ? -8.892 8.223 24.932 1.00 89.44 199 ARG A CA 1
ATOM 1596 C C . ARG A 1 199 ? -9.713 8.025 23.656 1.00 89.44 199 ARG A C 1
ATOM 1598 O O . ARG A 1 199 ? -10.920 8.216 23.686 1.00 89.44 199 ARG A O 1
ATOM 1605 N N . ALA A 1 200 ? -9.091 7.540 22.579 1.00 88.56 200 ALA A N 1
ATOM 1606 C CA . ALA A 1 200 ? -9.779 7.306 21.308 1.00 88.56 200 ALA A CA 1
ATOM 1607 C C . ALA A 1 200 ? -10.965 6.330 21.433 1.00 88.56 200 ALA A C 1
ATOM 1609 O O . ALA A 1 200 ? -12.021 6.570 20.848 1.00 88.56 200 ALA A O 1
ATOM 1610 N N . ALA A 1 201 ? -10.819 5.256 22.220 1.00 89.50 201 ALA A N 1
ATOM 1611 C CA . ALA A 1 201 ? -11.916 4.336 22.505 1.00 89.50 201 ALA A CA 1
ATOM 1612 C C . ALA A 1 201 ? -13.045 5.003 23.304 1.00 89.50 201 ALA A C 1
ATOM 1614 O O . ALA A 1 201 ? -14.206 4.811 22.958 1.00 89.50 201 ALA A O 1
ATOM 1615 N N . THR A 1 202 ? -12.723 5.797 24.330 1.00 92.62 202 THR A N 1
ATOM 1616 C CA . THR A 1 202 ? -13.715 6.545 25.111 1.00 92.62 202 THR A CA 1
ATOM 1617 C C . THR A 1 202 ? -14.519 7.484 24.214 1.00 92.62 202 THR A C 1
ATOM 1619 O O . THR A 1 202 ? -15.737 7.345 24.148 1.00 92.62 202 THR A O 1
ATOM 1622 N N . CYS A 1 203 ? -13.857 8.353 23.444 1.00 92.06 203 CYS A N 1
ATOM 1623 C CA . CYS A 1 203 ? -14.524 9.299 22.543 1.00 92.06 203 CYS A CA 1
ATOM 1624 C C . CYS A 1 203 ? -15.434 8.598 21.518 1.00 92.06 203 CYS A C 1
ATOM 1626 O O . CYS A 1 203 ? -16.533 9.070 21.226 1.00 92.06 203 CYS A O 1
ATOM 1628 N N . ALA A 1 204 ? -14.997 7.452 20.980 1.00 89.56 204 ALA A N 1
ATOM 1629 C CA . ALA A 1 204 ? -15.795 6.660 20.046 1.00 89.56 204 ALA A CA 1
ATOM 1630 C C . ALA A 1 204 ? -17.046 6.050 20.700 1.00 89.56 204 ALA A C 1
ATOM 1632 O O . ALA A 1 204 ? -18.097 6.001 20.067 1.00 89.56 204 ALA A O 1
ATOM 1633 N N . LEU A 1 205 ? -16.952 5.591 21.952 1.00 91.62 205 LEU A N 1
ATOM 1634 C CA . LEU A 1 205 ? -18.089 5.017 22.674 1.00 91.62 205 LEU A CA 1
ATOM 1635 C C . LEU A 1 205 ? -19.094 6.083 23.109 1.00 91.62 205 LEU A C 1
ATOM 1637 O O . LEU A 1 205 ? -20.282 5.889 22.874 1.00 91.62 205 LEU A O 1
ATOM 1641 N N . VAL A 1 206 ? -18.629 7.227 23.615 1.00 93.69 206 VAL A N 1
ATOM 1642 C CA . VAL A 1 206 ? -19.485 8.383 23.940 1.00 93.69 206 VAL A CA 1
ATOM 1643 C C . VAL A 1 206 ? -20.275 8.840 22.710 1.00 93.69 206 VAL A C 1
ATOM 1645 O O . VAL A 1 206 ? -21.489 9.013 22.776 1.00 93.69 206 VAL A O 1
ATOM 1648 N N . ALA A 1 207 ? -19.624 8.950 21.547 1.00 90.00 207 ALA A N 1
ATOM 1649 C CA . ALA A 1 207 ? -20.298 9.335 20.306 1.00 90.00 207 ALA A CA 1
ATOM 1650 C C . ALA A 1 207 ? -21.338 8.306 19.812 1.00 90.00 207 ALA A C 1
ATOM 1652 O O . ALA A 1 207 ? -22.271 8.677 19.099 1.00 90.00 207 ALA A O 1
ATOM 1653 N N . LEU A 1 208 ? -21.193 7.021 20.160 1.00 88.88 208 LEU A N 1
ATOM 1654 C CA . LEU A 1 208 ? -22.179 5.973 19.862 1.00 88.88 208 LEU A CA 1
ATOM 1655 C C . LEU A 1 208 ? -23.342 5.990 20.868 1.00 88.88 208 LEU A C 1
ATOM 1657 O O . LEU A 1 208 ? -24.500 5.873 20.468 1.00 88.88 208 LEU A O 1
ATOM 1661 N N . GLU A 1 209 ? -23.045 6.199 22.148 1.00 89.38 209 GLU A N 1
ATOM 1662 C CA . GLU A 1 209 ? -24.016 6.308 23.243 1.00 89.38 209 GLU A CA 1
ATOM 1663 C C . GLU A 1 209 ? -24.954 7.508 23.041 1.00 89.38 209 GLU A C 1
ATOM 1665 O O . GLU A 1 209 ? -26.174 7.346 23.026 1.00 89.38 209 GLU A O 1
ATOM 1670 N N . GLN A 1 210 ? -24.400 8.678 22.699 1.00 89.44 210 GLN A N 1
ATOM 1671 C CA . GLN A 1 210 ? -25.150 9.886 22.312 1.00 89.44 210 GLN A CA 1
ATOM 1672 C C . GLN A 1 210 ? -26.056 9.692 21.081 1.00 89.44 210 GLN A C 1
ATOM 1674 O O . GLN A 1 210 ? -26.978 10.473 20.855 1.00 89.44 210 GLN A O 1
ATOM 1679 N N . ARG A 1 211 ? -25.809 8.654 20.271 1.00 87.75 211 ARG A N 1
ATOM 1680 C CA . ARG A 1 211 ? -26.631 8.272 19.108 1.00 87.75 211 ARG A CA 1
ATOM 1681 C C . ARG A 1 211 ? -27.654 7.178 19.431 1.00 87.75 211 ARG A C 1
ATOM 1683 O O . ARG A 1 211 ? -28.306 6.676 18.518 1.00 87.75 211 ARG A O 1
ATOM 1690 N N . GLY A 1 212 ? -27.789 6.790 20.700 1.00 88.06 212 GLY A N 1
ATOM 1691 C CA . GLY A 1 212 ? -28.701 5.737 21.148 1.00 88.06 212 GLY A CA 1
ATOM 1692 C C . GLY A 1 212 ? -28.279 4.323 20.734 1.00 88.06 212 GLY A C 1
ATOM 1693 O O . GLY A 1 212 ? -29.122 3.427 20.673 1.00 88.06 212 GLY A O 1
ATOM 1694 N N . VAL A 1 213 ? -26.999 4.100 20.415 1.00 87.31 213 VAL A N 1
ATOM 1695 C CA . VAL A 1 213 ? -26.484 2.766 20.076 1.00 87.31 213 VAL A CA 1
ATOM 1696 C C . VAL A 1 213 ? -26.299 1.947 21.356 1.00 87.31 213 VAL A C 1
ATOM 1698 O O . VAL A 1 213 ? -25.577 2.364 22.256 1.00 87.31 213 VAL A O 1
ATOM 1701 N N . ASP A 1 214 ? -26.891 0.748 21.420 1.00 87.44 214 ASP A N 1
ATOM 1702 C CA . ASP A 1 214 ? -26.637 -0.209 22.509 1.00 87.44 214 ASP A CA 1
ATOM 1703 C C . ASP A 1 214 ? -25.158 -0.629 22.492 1.00 87.44 214 ASP A C 1
ATOM 1705 O O . ASP A 1 214 ? -24.729 -1.440 21.661 1.00 87.44 214 ASP A O 1
ATOM 1709 N N . LEU A 1 215 ? -24.369 -0.083 23.424 1.00 88.88 215 LEU A N 1
ATOM 1710 C CA . LEU A 1 215 ? -22.944 -0.386 23.550 1.00 88.88 215 LEU A CA 1
ATOM 1711 C C . LEU A 1 215 ? -22.688 -1.882 23.804 1.00 88.88 215 LEU A C 1
ATOM 1713 O O . LEU A 1 215 ? -21.623 -2.387 23.449 1.00 88.88 215 LEU A O 1
ATOM 1717 N N . GLY A 1 216 ? -23.675 -2.641 24.293 1.00 83.62 216 GLY A N 1
ATOM 1718 C CA . GLY A 1 216 ? -23.598 -4.094 24.425 1.00 83.62 216 GLY A CA 1
ATOM 1719 C C . GLY A 1 216 ? -23.443 -4.849 23.094 1.00 83.62 216 GLY A C 1
ATOM 1720 O O . GLY A 1 216 ? -22.888 -5.954 23.074 1.00 83.62 216 GLY A O 1
ATOM 1721 N N . GLU A 1 217 ? -23.876 -4.262 21.977 1.00 82.12 217 GLU A N 1
ATOM 1722 C CA . GLU A 1 217 ? -23.704 -4.812 20.626 1.00 82.12 217 GLU A CA 1
ATOM 1723 C C . GLU A 1 217 ? -22.373 -4.382 19.971 1.00 82.12 217 GLU A C 1
ATOM 1725 O O . GLU A 1 217 ? -21.910 -5.027 19.025 1.00 82.12 217 GLU A O 1
ATOM 1730 N N . VAL A 1 218 ? -21.713 -3.340 20.492 1.00 83.75 218 VAL A N 1
ATOM 1731 C CA . VAL A 1 218 ? -20.491 -2.759 19.913 1.00 83.75 218 VAL A CA 1
ATOM 1732 C C . VAL A 1 218 ? -19.298 -3.710 20.033 1.00 83.75 218 VAL A C 1
ATOM 1734 O O . VAL A 1 218 ? -19.032 -4.304 21.080 1.00 83.75 218 VAL A O 1
ATOM 1737 N N . THR A 1 219 ? -18.533 -3.822 18.942 1.00 82.81 219 THR A N 1
ATOM 1738 C CA . THR A 1 219 ? -17.256 -4.548 18.889 1.00 82.81 219 THR A CA 1
ATOM 1739 C C . THR A 1 219 ? -16.093 -3.563 18.829 1.00 82.81 219 THR A C 1
ATOM 1741 O O . THR A 1 219 ? -15.771 -3.019 17.777 1.00 82.81 219 THR A O 1
ATOM 1744 N N . LEU A 1 220 ? -15.433 -3.353 19.967 1.00 82.50 220 LEU A N 1
ATOM 1745 C CA . LEU A 1 220 ? -14.304 -2.444 20.117 1.00 82.50 220 LEU A CA 1
ATOM 1746 C C . LEU A 1 220 ? -12.980 -3.197 19.916 1.00 82.50 220 LEU A C 1
ATOM 1748 O O . LEU A 1 220 ? -12.635 -4.088 20.699 1.00 82.50 220 LEU A O 1
ATOM 1752 N N . HIS A 1 221 ? -12.219 -2.845 18.872 1.00 76.12 221 HIS A N 1
ATOM 1753 C CA . HIS A 1 221 ? -10.950 -3.503 18.511 1.00 76.12 221 HIS A CA 1
ATOM 1754 C C . HIS A 1 221 ? -11.040 -5.046 18.604 1.00 76.12 221 HIS A C 1
ATOM 1756 O O . HIS A 1 221 ? -10.339 -5.677 19.404 1.00 76.12 221 HIS A O 1
ATOM 1762 N N . GLY A 1 222 ? -11.974 -5.640 17.854 1.00 73.50 222 GLY A N 1
ATOM 1763 C CA . GLY A 1 222 ? -12.157 -7.095 17.755 1.00 73.50 222 GLY A CA 1
ATOM 1764 C C . GLY A 1 222 ? -12.791 -7.789 18.969 1.00 73.50 222 GLY A C 1
ATOM 1765 O O . GLY A 1 222 ? -12.890 -9.012 18.970 1.00 73.50 222 GLY A O 1
ATOM 1766 N N . ARG A 1 223 ? -13.229 -7.058 20.006 1.00 73.56 223 ARG A N 1
ATOM 1767 C CA . ARG A 1 223 ? -13.931 -7.636 21.167 1.00 73.56 223 ARG A CA 1
ATOM 1768 C C . ARG A 1 223 ? -15.273 -6.953 21.392 1.00 73.56 223 ARG A C 1
ATOM 1770 O O . ARG A 1 223 ? -15.338 -5.731 21.468 1.00 73.56 223 ARG A O 1
ATOM 1777 N N . ARG A 1 224 ? -16.333 -7.748 21.526 1.00 80.25 224 ARG A N 1
ATOM 1778 C CA . ARG A 1 224 ? -17.670 -7.258 21.881 1.00 80.25 224 ARG A CA 1
ATOM 1779 C C . ARG A 1 224 ? -17.668 -6.758 23.326 1.00 80.25 224 ARG A C 1
ATOM 1781 O O . ARG A 1 224 ? -17.095 -7.423 24.190 1.00 80.25 224 ARG A O 1
ATOM 1788 N N . LEU A 1 225 ? -18.276 -5.602 23.581 1.00 80.69 225 LEU A N 1
ATOM 1789 C CA . LEU A 1 225 ? -18.358 -5.044 24.933 1.00 80.69 225 LEU A CA 1
ATOM 1790 C C . LEU A 1 225 ? -19.377 -5.811 25.782 1.00 80.69 225 LEU A C 1
ATOM 1792 O O . LEU A 1 225 ? -19.072 -6.204 26.907 1.00 80.69 225 LEU A O 1
ATOM 1796 N N . GLY A 1 226 ? -20.558 -6.091 25.221 1.00 70.00 226 GLY A N 1
ATOM 1797 C CA . GLY A 1 226 ? -21.628 -6.789 25.923 1.00 70.00 226 GLY A CA 1
ATOM 1798 C C . GLY A 1 226 ? -21.461 -8.307 25.960 1.00 70.00 226 GLY A C 1
ATOM 1799 O O . GLY A 1 226 ? -21.519 -8.992 24.935 1.00 70.00 226 GLY A O 1
ATOM 1800 N N . THR A 1 227 ? -21.400 -8.843 27.180 1.00 59.34 227 THR A N 1
ATOM 1801 C CA . THR A 1 227 ? -21.571 -10.273 27.500 1.00 59.34 227 THR A CA 1
ATOM 1802 C C . THR A 1 227 ? -23.040 -10.693 27.620 1.00 59.34 227 THR A C 1
ATOM 1804 O O . THR A 1 227 ? -23.315 -11.858 27.918 1.00 59.34 227 THR A O 1
ATOM 1807 N N . ARG A 1 228 ? -23.999 -9.777 27.388 1.00 53.62 228 ARG A N 1
ATOM 1808 C CA . ARG A 1 228 ? -25.446 -10.048 27.445 1.00 53.62 228 ARG A CA 1
ATOM 1809 C C . ARG A 1 228 ? -25.807 -11.222 26.528 1.00 53.62 228 ARG A C 1
ATOM 1811 O O . ARG A 1 228 ? -26.010 -11.062 25.324 1.00 53.62 228 ARG A O 1
ATOM 1818 N N . ARG A 1 229 ? -25.958 -12.410 27.127 1.00 43.66 229 ARG A N 1
ATOM 1819 C CA . ARG A 1 229 ? -26.713 -13.524 26.545 1.00 43.66 229 ARG A CA 1
ATOM 1820 C C . ARG A 1 229 ? -28.112 -12.997 26.258 1.00 43.66 229 ARG A C 1
ATOM 1822 O O . ARG A 1 229 ? -28.912 -12.838 27.177 1.00 43.66 229 ARG A O 1
ATOM 1829 N N . ARG A 1 230 ? -28.402 -12.739 24.984 1.00 41.38 230 ARG A N 1
ATOM 1830 C CA . ARG A 1 230 ? -29.756 -12.457 24.509 1.00 41.38 230 ARG A CA 1
ATOM 1831 C C . ARG A 1 230 ? -30.648 -13.608 24.999 1.00 41.38 230 ARG A C 1
ATOM 1833 O O . ARG A 1 230 ? -30.374 -14.751 24.617 1.00 41.38 230 ARG A O 1
ATOM 1840 N N . PRO A 1 231 ? -31.666 -13.375 25.852 1.00 38.47 231 PRO A N 1
ATOM 1841 C CA . PRO A 1 231 ? -32.611 -14.426 26.187 1.00 38.47 231 PRO A CA 1
ATOM 1842 C C . PRO A 1 231 ? -33.212 -14.912 24.874 1.00 38.47 231 PRO A C 1
ATOM 1844 O O . PRO A 1 231 ? -33.649 -14.092 24.060 1.00 38.47 231 PRO A O 1
ATOM 1847 N N . ALA A 1 232 ? -33.185 -16.223 24.630 1.00 38.06 232 ALA A N 1
ATOM 1848 C CA . ALA A 1 232 ? -33.786 -16.771 23.425 1.00 38.06 232 ALA A CA 1
ATOM 1849 C C . ALA A 1 232 ? -35.238 -16.281 23.365 1.00 38.06 232 ALA A C 1
ATOM 1851 O O . ALA A 1 232 ? -36.004 -16.523 24.302 1.00 38.06 232 ALA A O 1
ATOM 1852 N N . ARG A 1 233 ? -35.599 -15.560 22.292 1.00 36.91 233 ARG A N 1
ATOM 1853 C CA . ARG A 1 233 ? -36.979 -15.132 22.037 1.00 36.91 233 ARG A CA 1
ATOM 1854 C C . ARG A 1 233 ? -37.830 -16.400 21.982 1.00 36.91 233 ARG A C 1
ATOM 1856 O O . ARG A 1 233 ? -37.907 -17.046 20.940 1.00 36.91 233 ARG A O 1
ATOM 1863 N N . ARG A 1 234 ? -38.454 -16.773 23.105 1.00 40.09 234 ARG A N 1
ATOM 1864 C CA . ARG A 1 234 ? -39.516 -17.780 23.101 1.00 40.09 234 ARG A CA 1
ATOM 1865 C C . ARG A 1 234 ? -40.570 -17.260 22.121 1.00 40.09 234 ARG A C 1
ATOM 1867 O O . ARG A 1 234 ? -40.978 -16.104 22.276 1.00 40.09 234 ARG A O 1
ATOM 1874 N N . PRO A 1 235 ? -40.981 -18.041 21.107 1.00 36.31 235 PRO A N 1
ATOM 1875 C CA . PRO A 1 235 ? -42.039 -17.602 20.214 1.00 36.31 235 PRO A CA 1
ATOM 1876 C C . PRO A 1 235 ? -43.265 -17.274 21.067 1.00 36.31 235 PRO A C 1
ATOM 1878 O O . PRO A 1 235 ? -43.657 -18.070 21.926 1.00 36.31 235 PRO A O 1
ATOM 1881 N N . ARG A 1 236 ? -43.837 -16.077 20.874 1.00 35.53 236 ARG A N 1
ATOM 1882 C CA . ARG A 1 236 ? -45.103 -15.712 21.516 1.00 35.53 236 ARG A CA 1
ATOM 1883 C C . ARG A 1 236 ? -46.123 -16.762 21.095 1.00 35.53 236 ARG A C 1
ATOM 1885 O O . ARG A 1 236 ? -46.446 -16.874 19.917 1.00 35.53 236 ARG A O 1
ATOM 1892 N N . ARG A 1 237 ? -46.596 -17.547 22.061 1.00 36.66 237 ARG A N 1
ATOM 1893 C CA . ARG A 1 237 ? -47.675 -18.507 21.857 1.00 36.66 237 ARG A CA 1
ATOM 1894 C C . ARG A 1 237 ? -48.939 -17.687 21.628 1.00 36.66 237 ARG A C 1
ATOM 1896 O O . ARG A 1 237 ? -49.496 -17.156 22.584 1.00 36.66 237 ARG A O 1
ATOM 1903 N N . THR A 1 238 ? -49.323 -17.512 20.367 1.00 37.25 238 THR A N 1
ATOM 1904 C CA . THR A 1 238 ? -50.532 -16.778 19.994 1.00 37.25 238 THR A CA 1
ATOM 1905 C C . THR A 1 238 ? -51.727 -17.442 20.667 1.00 37.25 238 THR A C 1
ATOM 1907 O O . THR A 1 238 ? -52.066 -18.582 20.348 1.00 37.25 238 THR A O 1
ATOM 1910 N N . LEU A 1 239 ? -52.350 -16.740 21.614 1.00 42.53 239 LEU A N 1
ATOM 1911 C CA . LEU A 1 239 ? -53.681 -17.074 22.107 1.00 42.53 239 LEU A CA 1
ATOM 1912 C C . LEU A 1 239 ? -54.671 -16.757 20.984 1.00 42.53 239 LEU A C 1
ATOM 1914 O O . LEU A 1 239 ? -55.200 -15.653 20.898 1.00 42.53 239 LEU A O 1
ATOM 1918 N N . LEU A 1 240 ? -54.868 -17.723 20.088 1.00 37.22 240 LEU A N 1
ATOM 1919 C CA . LEU A 1 240 ? -56.018 -17.726 19.195 1.00 37.22 240 LEU A CA 1
ATOM 1920 C C . LEU A 1 240 ? -57.246 -18.161 19.996 1.00 37.22 240 LEU A C 1
ATOM 1922 O O . LEU A 1 240 ? -57.201 -19.137 20.747 1.00 37.22 240 LEU A O 1
ATOM 1926 N N . ALA A 1 241 ? -58.311 -17.375 19.867 1.00 35.41 241 ALA A N 1
ATOM 1927 C CA . ALA A 1 241 ? -59.548 -17.549 20.609 1.00 35.41 241 ALA A CA 1
ATOM 1928 C C . ALA A 1 241 ? -60.238 -18.885 20.287 1.00 35.41 241 ALA A C 1
ATOM 1930 O O . ALA A 1 241 ? -60.113 -19.424 19.187 1.00 35.41 241 ALA A O 1
ATOM 1931 N N . GLN A 1 242 ? -61.015 -19.387 21.248 1.00 40.81 242 GLN A N 1
ATOM 1932 C CA . GLN A 1 242 ? -61.955 -20.480 21.013 1.00 40.81 242 GLN A CA 1
ATOM 1933 C C . GLN A 1 242 ? -63.077 -20.024 20.065 1.00 40.81 242 GLN A C 1
ATOM 1935 O O . GLN A 1 242 ? -63.697 -18.994 20.334 1.00 40.81 242 GLN A O 1
ATOM 1940 N N . PRO A 1 243 ? -63.438 -20.813 19.042 1.00 35.78 243 PRO A N 1
ATOM 1941 C CA . PRO A 1 243 ? -64.785 -20.826 18.496 1.00 35.78 243 PRO A CA 1
ATOM 1942 C C . PRO A 1 243 ? -65.643 -21.893 19.199 1.00 35.78 243 PRO A C 1
ATOM 1944 O O . PRO A 1 243 ? -65.148 -22.903 19.704 1.00 35.78 243 PRO A O 1
ATOM 1947 N N . GLN A 1 244 ? -66.949 -21.643 19.258 1.00 36.00 244 GLN A N 1
ATOM 1948 C CA . GLN A 1 244 ? -67.910 -22.438 20.023 1.00 36.00 244 GLN A CA 1
ATOM 1949 C C . GLN A 1 244 ? -68.260 -23.798 19.390 1.00 36.00 244 GLN A C 1
ATOM 1951 O O . GLN A 1 244 ? -68.097 -24.037 18.196 1.00 36.00 244 GLN A O 1
ATOM 1956 N N . LYS A 1 245 ? -68.829 -24.659 20.244 1.00 36.56 245 LYS A N 1
ATOM 1957 C CA . LYS A 1 245 ? -69.476 -25.950 19.961 1.00 36.56 245 LYS A CA 1
ATOM 1958 C C . LYS A 1 245 ? -70.250 -26.004 18.628 1.00 36.56 245 LYS A C 1
ATOM 1960 O O . LYS A 1 245 ? -71.171 -25.217 18.420 1.00 36.56 245 LYS A O 1
ATOM 1965 N N . ARG A 1 246 ? -70.060 -27.090 17.871 1.00 32.44 246 ARG A N 1
ATOM 1966 C CA . ARG A 1 246 ? -71.163 -27.813 17.205 1.00 32.44 246 ARG A CA 1
ATOM 1967 C C . ARG A 1 246 ? -71.040 -29.317 17.469 1.00 32.44 246 ARG A C 1
ATOM 1969 O O . ARG A 1 246 ? -69.945 -29.826 17.683 1.00 32.44 246 ARG A O 1
ATOM 1976 N N . LEU A 1 247 ? -72.195 -29.974 17.544 1.00 38.00 247 LEU A N 1
ATOM 1977 C CA . LEU A 1 247 ? -72.373 -31.399 17.846 1.00 38.00 247 LEU A CA 1
ATOM 1978 C C . LEU A 1 247 ? -72.258 -32.273 16.584 1.00 38.00 247 LEU A C 1
ATOM 1980 O O . LEU A 1 247 ? -72.263 -31.749 15.473 1.00 38.00 247 LEU A O 1
ATOM 1984 N N . THR A 1 248 ? -72.284 -33.596 16.804 1.00 33.91 248 THR A N 1
ATOM 1985 C CA . THR A 1 248 ? -72.110 -34.741 15.875 1.00 33.91 248 THR A CA 1
ATOM 1986 C C . THR A 1 248 ? -70.644 -35.169 15.678 1.00 33.91 248 THR A C 1
ATOM 1988 O O . THR A 1 248 ? -69.780 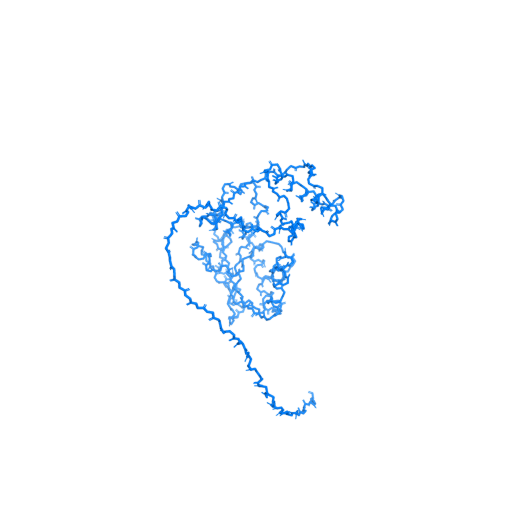-34.332 15.461 1.00 33.91 248 THR A O 1
ATOM 1991 N N . GLY A 1 249 ? -70.271 -36.450 15.782 1.00 32.00 249 GLY A N 1
ATOM 1992 C CA . GLY A 1 249 ? -71.002 -37.640 16.244 1.00 32.00 249 GLY A CA 1
ATOM 1993 C C . GLY A 1 249 ? -70.130 -38.901 16.090 1.00 32.00 249 GLY A C 1
ATOM 1994 O O . GLY A 1 249 ? -69.290 -38.936 15.204 1.00 32.00 249 GLY A O 1
ATOM 1995 N N . THR A 1 250 ? -70.320 -39.900 16.965 1.00 32.38 250 THR A N 1
ATOM 1996 C CA . THR A 1 250 ? -69.959 -41.337 16.800 1.00 32.38 250 THR A CA 1
ATOM 1997 C C . THR A 1 250 ? -68.694 -41.734 16.009 1.00 32.38 250 THR A C 1
ATOM 1999 O O . THR A 1 250 ? -68.679 -41.688 14.783 1.00 32.38 250 THR A O 1
ATOM 2002 N N . GLY A 1 251 ? -67.705 -42.331 16.691 1.00 32.66 251 GLY A N 1
ATOM 2003 C CA . GLY A 1 251 ? -66.594 -43.048 16.042 1.00 32.66 251 GLY A CA 1
ATOM 2004 C C . GLY A 1 251 ? -65.690 -43.793 17.032 1.00 32.66 251 GLY A C 1
ATOM 2005 O O . GLY A 1 251 ? -64.819 -43.193 17.653 1.00 32.66 251 GLY A O 1
ATOM 2006 N N . LEU A 1 252 ? -65.912 -45.100 17.202 1.00 37.59 252 LEU A N 1
ATOM 2007 C CA . LEU A 1 252 ? -65.111 -45.989 18.060 1.00 37.59 252 LEU A CA 1
ATOM 2008 C C . LEU A 1 252 ? -63.733 -46.292 17.437 1.00 37.59 252 LEU A C 1
ATOM 2010 O O . LEU A 1 252 ? -63.637 -46.487 16.231 1.00 37.59 252 LEU A O 1
ATOM 2014 N N . GLY A 1 253 ? -62.684 -46.424 18.260 1.00 32.19 253 GLY A N 1
ATOM 2015 C CA . GLY A 1 253 ? -61.361 -46.877 17.798 1.00 32.19 253 GLY A CA 1
ATOM 2016 C C . GLY A 1 253 ? -60.257 -46.761 18.856 1.00 32.19 253 GLY A C 1
ATOM 2017 O O . GLY A 1 253 ? -59.656 -45.703 19.019 1.00 32.19 253 GLY A O 1
ATOM 2018 N N . ARG A 1 254 ? -59.993 -47.849 19.594 1.00 36.69 254 ARG A N 1
ATOM 2019 C CA . ARG A 1 254 ? -58.911 -47.970 20.603 1.00 36.69 254 ARG A CA 1
ATOM 2020 C C . ARG A 1 254 ? -57.673 -48.704 19.992 1.00 36.69 254 ARG A C 1
ATOM 2022 O O . ARG A 1 254 ? -57.695 -48.943 18.788 1.00 36.69 254 ARG A O 1
ATOM 2029 N N . PRO A 1 255 ? -56.546 -48.957 20.701 1.00 51.91 255 PRO A N 1
ATOM 2030 C CA . PRO A 1 255 ? -55.221 -48.621 20.162 1.00 51.91 255 PRO A CA 1
ATOM 2031 C C . PRO A 1 255 ? -54.268 -49.816 19.930 1.00 51.91 255 PRO A C 1
ATOM 2033 O O . PRO A 1 255 ? -54.474 -50.906 20.453 1.00 51.91 255 PRO A O 1
ATOM 2036 N N . GLY A 1 256 ? -53.132 -49.556 19.273 1.00 33.59 256 GLY A N 1
ATOM 2037 C CA . GLY A 1 256 ? -51.915 -50.386 19.326 1.00 33.59 256 GLY A CA 1
ATOM 2038 C C . GLY A 1 256 ? -50.701 -49.544 18.901 1.00 33.59 256 GLY A C 1
ATOM 2039 O O . GLY A 1 256 ? -50.745 -48.907 17.858 1.00 33.59 256 GLY A O 1
ATOM 2040 N N . HIS A 1 257 ? -49.737 -49.234 19.771 1.00 34.03 257 HIS A N 1
ATOM 2041 C CA . HIS A 1 257 ? -48.663 -50.059 20.354 1.00 34.03 257 HIS A CA 1
ATOM 2042 C C . HIS A 1 257 ? -47.407 -50.248 19.471 1.00 34.03 257 HIS A C 1
ATOM 2044 O O . HIS A 1 257 ? -47.467 -50.544 18.286 1.00 34.03 257 HIS A O 1
ATOM 2050 N N . THR A 1 258 ? -46.255 -50.143 20.152 1.00 35.22 258 THR A N 1
ATOM 2051 C CA . THR A 1 258 ? -44.946 -50.769 19.852 1.00 35.22 258 THR A CA 1
ATOM 2052 C C . THR A 1 258 ? -44.091 -50.314 18.647 1.00 35.22 258 THR A C 1
ATOM 2054 O O . THR A 1 258 ? -44.077 -50.911 17.579 1.00 35.22 258 THR A O 1
ATOM 2057 N N . ARG A 1 259 ? -43.162 -49.386 18.954 1.00 36.62 259 ARG A N 1
ATOM 2058 C CA . ARG A 1 259 ? -41.687 -49.563 18.776 1.00 36.62 259 ARG A CA 1
ATOM 2059 C C . ARG A 1 259 ? -41.242 -51.007 19.162 1.00 36.62 259 ARG A C 1
ATOM 2061 O O . ARG A 1 259 ? -41.921 -51.544 20.037 1.00 36.62 259 ARG A O 1
ATOM 2068 N N . PRO A 1 260 ? -40.082 -51.580 18.722 1.00 47.19 260 PRO A N 1
ATOM 2069 C CA . PRO A 1 260 ? -38.787 -50.871 18.622 1.00 47.19 260 PRO A CA 1
ATOM 2070 C C . PRO A 1 260 ? -37.718 -51.374 17.587 1.00 47.19 260 PRO A C 1
ATOM 2072 O O . PRO A 1 260 ? -37.821 -52.434 16.992 1.00 47.19 260 PRO A O 1
ATOM 2075 N N . THR A 1 261 ? -36.624 -50.599 17.467 1.00 39.03 261 THR A N 1
ATOM 2076 C CA . THR A 1 261 ? -35.192 -50.989 17.262 1.00 39.03 261 THR A CA 1
ATOM 2077 C C . THR A 1 261 ? -34.747 -52.166 16.361 1.00 39.03 261 THR A C 1
ATOM 2079 O O . THR A 1 261 ? -35.047 -53.315 16.670 1.00 39.03 261 THR A O 1
ATOM 2082 N N . ARG A 1 262 ? -33.713 -51.917 15.523 1.00 35.03 262 ARG A N 1
ATOM 2083 C CA . ARG A 1 262 ? -32.362 -52.543 15.667 1.00 35.03 262 ARG A CA 1
ATOM 2084 C C . ARG A 1 262 ? -31.240 -51.900 14.805 1.00 35.03 262 ARG A C 1
ATOM 2086 O O . ARG A 1 262 ? -31.327 -51.841 13.588 1.00 35.03 262 ARG A O 1
ATOM 2093 N N . ARG A 1 263 ? -30.160 -51.471 15.480 1.00 40.38 263 ARG A N 1
ATOM 2094 C CA . ARG A 1 263 ? -28.723 -51.523 15.065 1.00 40.38 263 ARG A CA 1
ATOM 2095 C C . ARG A 1 263 ? -28.120 -52.821 15.689 1.00 40.38 263 ARG A C 1
ATOM 2097 O O . ARG A 1 263 ? -28.879 -53.433 16.448 1.00 40.38 263 ARG A O 1
ATOM 2104 N N . PRO A 1 264 ? -26.838 -53.261 15.522 1.00 50.91 264 PRO A N 1
ATOM 2105 C CA . PRO A 1 264 ? -25.609 -52.653 14.951 1.00 50.91 264 PRO A CA 1
ATOM 2106 C C . PRO A 1 264 ? -25.323 -53.206 13.524 1.00 50.91 264 PRO A C 1
ATOM 2108 O O . PRO A 1 264 ? -26.308 -53.453 12.843 1.00 50.91 264 PRO A O 1
ATOM 2111 N N . ALA A 1 265 ? -24.125 -53.369 12.924 1.00 37.72 265 ALA A N 1
ATOM 2112 C CA . ALA A 1 265 ? -22.675 -53.189 13.224 1.00 37.72 265 ALA A CA 1
ATOM 2113 C C . ALA A 1 265 ? -21.954 -52.673 11.939 1.00 37.72 265 ALA A C 1
ATOM 2115 O O . ALA A 1 265 ? -22.613 -52.565 10.912 1.00 37.72 265 ALA A O 1
ATOM 2116 N N . ARG A 1 266 ? -20.686 -52.222 11.846 1.00 39.88 266 ARG A N 1
ATOM 2117 C CA . ARG A 1 266 ? -19.403 -52.273 12.604 1.00 39.88 266 ARG A CA 1
ATOM 2118 C C . ARG A 1 266 ? -18.419 -53.415 12.245 1.00 39.88 266 ARG A C 1
ATOM 2120 O O . ARG A 1 266 ? -18.326 -54.396 12.969 1.00 39.88 266 ARG A O 1
ATOM 2127 N N . THR A 1 267 ? -17.574 -53.150 11.243 1.00 38.62 267 THR A N 1
ATOM 2128 C CA . THR A 1 267 ? -16.236 -53.730 10.943 1.00 38.62 267 THR A CA 1
ATOM 2129 C C . THR A 1 267 ? -15.447 -52.627 10.202 1.00 38.62 267 THR A C 1
ATOM 2131 O O . THR A 1 267 ? -16.047 -51.942 9.383 1.00 38.62 267 THR A O 1
ATOM 2134 N N . ALA A 1 268 ? -14.198 -52.220 10.468 1.00 38.47 268 ALA A N 1
ATOM 2135 C CA . ALA A 1 268 ? -13.023 -52.721 11.203 1.00 38.47 268 ALA A CA 1
ATOM 2136 C C . ALA A 1 268 ? -12.049 -53.611 10.395 1.00 38.47 268 ALA A C 1
ATOM 2138 O O . ALA A 1 268 ? -12.360 -54.758 10.097 1.00 38.47 268 ALA A O 1
ATOM 2139 N N . GLY A 1 269 ? -10.841 -53.074 10.144 1.00 33.50 269 GLY A N 1
ATOM 2140 C CA . GLY A 1 269 ? -9.671 -53.740 9.538 1.00 33.50 269 GLY A CA 1
ATOM 2141 C C . GLY A 1 269 ? -9.150 -53.026 8.273 1.00 33.50 269 GLY A C 1
ATOM 2142 O O . GLY A 1 269 ? -9.949 -52.466 7.538 1.00 33.50 269 GLY A O 1
ATOM 2143 N N . SER A 1 270 ? -7.848 -52.987 7.951 1.00 38.69 270 SER A N 1
ATOM 2144 C CA . SER A 1 270 ? -6.626 -53.253 8.738 1.00 38.69 270 SER A CA 1
ATOM 2145 C C . SER A 1 270 ? -5.377 -52.753 7.964 1.00 38.69 270 SER A C 1
ATOM 2147 O O . SER A 1 270 ? -5.420 -52.729 6.745 1.00 38.69 270 SER A O 1
ATOM 2149 N N . ARG A 1 271 ? -4.307 -52.359 8.687 1.00 40.84 271 ARG A N 1
ATOM 2150 C CA . ARG A 1 271 ? -2.831 -52.547 8.468 1.00 40.84 271 ARG A CA 1
ATOM 2151 C C . ARG A 1 271 ? -2.288 -52.863 7.033 1.00 40.84 271 ARG A C 1
ATOM 2153 O O . ARG A 1 271 ? -2.899 -53.635 6.321 1.00 40.84 271 ARG A O 1
ATOM 2160 N N . ARG A 1 272 ? -1.064 -52.484 6.598 1.00 38.84 272 ARG A N 1
ATOM 2161 C CA . ARG A 1 272 ? 0.228 -52.230 7.306 1.00 38.84 272 ARG A CA 1
ATOM 2162 C C . ARG A 1 272 ? 1.331 -51.701 6.341 1.00 38.84 272 ARG A C 1
ATOM 2164 O O . ARG A 1 272 ? 1.336 -52.121 5.195 1.00 38.84 272 ARG A O 1
ATOM 2171 N N . GLY A 1 273 ? 2.348 -51.005 6.886 1.00 33.78 273 GLY A N 1
ATOM 2172 C CA . GLY A 1 273 ? 3.790 -51.169 6.545 1.00 33.78 273 GLY A CA 1
ATOM 2173 C C . GLY A 1 273 ? 4.352 -50.482 5.276 1.00 33.78 273 GLY A C 1
ATOM 2174 O O . GLY A 1 273 ? 3.573 -50.083 4.427 1.00 33.78 273 GLY A O 1
ATOM 2175 N N . VAL A 1 274 ? 5.673 -50.289 5.072 1.00 39.09 274 VAL A N 1
ATOM 2176 C CA . VAL A 1 274 ? 6.912 -50.468 5.892 1.00 39.09 274 VAL A CA 1
ATOM 2177 C C . VAL A 1 274 ? 7.958 -49.387 5.474 1.00 39.09 274 VAL A C 1
ATOM 2179 O O . VAL A 1 274 ? 7.791 -48.731 4.452 1.00 39.09 274 VAL A O 1
ATOM 2182 N N . GLN A 1 275 ? 9.001 -49.160 6.286 1.00 43.00 275 GLN A N 1
ATOM 2183 C CA . GLN A 1 275 ? 10.122 -48.207 6.099 1.00 43.00 275 GLN A CA 1
ATOM 2184 C C . GLN A 1 275 ? 11.193 -48.676 5.084 1.00 43.00 275 GLN A C 1
ATOM 2186 O O . GLN A 1 275 ? 11.270 -49.868 4.817 1.00 43.00 275 GLN A O 1
ATOM 2191 N N . HIS A 1 276 ? 12.113 -47.783 4.666 1.00 37.81 276 HIS A N 1
ATOM 2192 C CA . HIS A 1 276 ? 13.573 -48.052 4.690 1.00 37.81 276 HIS A CA 1
ATOM 2193 C C . HIS A 1 276 ? 14.444 -46.765 4.639 1.00 37.81 276 HIS A C 1
ATOM 2195 O O . HIS A 1 276 ? 13.941 -45.668 4.400 1.00 37.81 276 HIS A O 1
ATOM 2201 N N . HIS A 1 277 ? 15.738 -46.908 4.964 1.00 45.69 277 HIS A N 1
ATOM 2202 C CA . HIS A 1 277 ? 16.732 -45.855 5.271 1.00 45.69 277 HIS A CA 1
ATOM 2203 C C . HIS A 1 277 ? 17.489 -45.261 4.056 1.00 45.69 277 HIS A C 1
ATOM 2205 O O . HIS A 1 277 ? 17.548 -45.886 3.004 1.00 45.69 277 HIS A O 1
ATOM 2211 N N . GLY A 1 278 ? 18.199 -44.131 4.254 1.00 31.64 278 GLY A N 1
ATOM 2212 C CA . GLY A 1 278 ? 19.319 -43.723 3.377 1.00 31.64 278 GLY A CA 1
ATOM 2213 C C . GLY A 1 278 ? 19.927 -42.322 3.619 1.00 31.64 278 GLY A C 1
ATOM 2214 O O . GLY A 1 278 ? 19.296 -41.309 3.332 1.00 31.64 278 GLY A O 1
ATOM 2215 N N . ARG A 1 279 ? 21.173 -42.263 4.117 1.00 42.47 279 ARG A N 1
ATOM 2216 C CA . ARG A 1 279 ? 22.121 -41.112 4.180 1.00 42.47 279 ARG A CA 1
ATOM 2217 C C . ARG A 1 279 ? 23.512 -41.681 4.575 1.00 42.47 279 ARG A C 1
ATOM 2219 O O . ARG A 1 279 ? 23.493 -42.768 5.153 1.00 42.47 279 ARG A O 1
ATOM 2226 N N . PRO A 1 280 ? 24.670 -40.985 4.425 1.00 68.00 280 PRO A N 1
ATOM 2227 C CA . PRO A 1 280 ? 24.926 -39.670 3.795 1.00 68.00 280 PRO A CA 1
ATOM 2228 C C . PRO A 1 280 ? 26.226 -39.552 2.924 1.00 68.00 280 PRO A C 1
ATOM 2230 O O . PRO A 1 280 ? 27.101 -40.402 3.017 1.00 68.00 280 PRO A O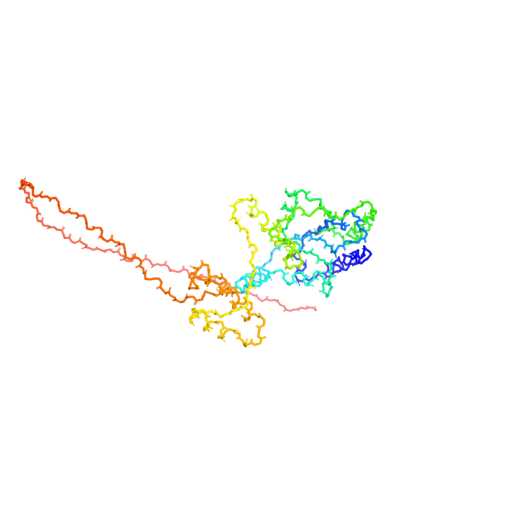 1
ATOM 2233 N N . ARG A 1 281 ? 26.405 -38.382 2.265 1.00 38.56 281 ARG A N 1
ATOM 2234 C CA . ARG A 1 281 ? 27.698 -37.694 1.944 1.00 38.56 281 ARG A CA 1
ATOM 2235 C C . ARG A 1 281 ? 28.672 -38.368 0.936 1.00 38.56 281 ARG A C 1
ATOM 2237 O O . ARG A 1 281 ? 28.388 -39.497 0.543 1.00 38.56 281 ARG A O 1
ATOM 2244 N N . PRO A 1 282 ? 29.733 -37.695 0.405 1.00 65.69 282 PRO A N 1
ATOM 2245 C CA . PRO A 1 282 ? 30.504 -36.527 0.906 1.00 65.69 282 PRO A CA 1
ATOM 2246 C C . PRO A 1 282 ? 29.739 -35.215 1.144 1.00 65.69 282 PRO A C 1
ATOM 2248 O O . PRO A 1 282 ? 28.814 -34.913 0.362 1.00 65.69 282 PRO A O 1
#

Sequence (282 aa):
MKRERATRLLADMITRLENGGWPLGLVKEVYVFGSYARGALEPNDVDVVIEHGTDRRWLGESLDASINGRDSYVGMRQALRGRTRGISFQFRGRSSLLDEGFELFLLWRKGEPFSLARERLASLTADPEAGPAPRDHMLTEFEELESLVPRPARIELFGRHVKGKISITPLRLLDGDIEDPEAVRHVRRRWVETSPLRRAATCALVALEQRGVDLGEVTLHGRRLGTRRRPARRPRRTLLAQPQKRLTGTGLGRPGHTRPTRRPARTAGSRRGVQHHGRPRP

Secondary structure (DSSP, 8-state):
--HHHHHHHHHHHHHHHHH--TTGGGEEEEEEEHHHHTT-SS-SSEEEEEEE---HHHHHHHHHHHHTT--TTHHHHHHHHTT---EEEEES-HHHHHHTT---EEEEETTS-HHHHHHHHHT----TT-PPP--TT--GGGTT-TTTS-HHHHHHHHHHHHTTS---------------HHHHHHHHHHS-TT-HHHHHHHHHHHHHHTTT--GGG-EETTEES----PPP-------PPPPP--------------------------------------

Radius of gyration: 31.2 Å; chains: 1; bounding box: 103×72×53 Å

pLDDT: mean 76.45, std 20.79, range [31.64, 98.44]